Protein AF-A0A1Y1L8F9-F1 (afdb_monomer)

Mean predicted aligned error: 15.99 Å

Foldseek 3Di:
DADVPWDKDKDWDWDWDDDPVDIDTDIDIDIDTDGDDDDCLVWFQKKKKKWWAFPQRKIKMKMWTQTPDDRGTDIWMWIAHPVPGIWTFPDKDDDPVPAQPPHHDQKDWMWTDTPNDIKTKIWGWDVVPWDWDDDQFKIKIKTKTWMQINNTTIIMIMIIMHTDPPRDDPDPPDPDDQDDDPDDDAQKDKLCDSLQCDCQWQAPVSVVLSVVCPDDDPVDHRDTDMGRTVVQVVVQLVVDVQLVVLVVVLVCCVVVVDDDDNVVSVVSNVVCVVPPDRDPRSVVVVDVRVDPDPDDDPDDDDDSDPDDDDDDDD

Solvent-accessible surface area (backbone atoms only — not comparable to full-atom values): 18341 Å² total; per-residue (Å²): 126,60,48,96,86,33,48,79,44,81,52,69,47,73,50,75,49,73,58,102,87,47,76,44,80,45,74,47,84,35,78,47,79,46,81,48,76,81,58,59,71,82,45,34,46,32,41,38,38,36,41,39,40,36,76,88,56,38,31,36,37,42,36,40,35,22,32,72,66,97,49,65,77,43,73,50,35,41,36,35,33,87,92,73,46,76,41,61,37,81,46,63,70,79,47,62,90,81,56,47,74,90,53,83,59,65,58,50,75,43,43,42,27,43,90,92,42,77,43,49,35,42,34,41,44,40,68,92,66,47,47,76,50,69,58,78,18,31,41,36,42,38,27,40,25,44,30,34,51,74,85,41,54,31,40,34,41,36,39,41,36,40,52,42,87,93,27,74,70,77,75,78,76,75,91,78,68,69,71,85,72,97,61,87,71,63,40,60,36,43,41,90,38,73,60,17,59,24,46,88,37,26,13,61,65,40,19,51,52,16,56,54,56,70,55,89,53,97,88,58,82,70,78,90,58,66,38,79,20,49,53,33,55,54,50,42,37,72,72,34,65,70,53,37,50,36,54,49,49,39,53,30,33,74,73,64,76,37,92,68,58,63,68,62,35,50,52,52,38,53,51,42,70,72,69,53,79,74,47,66,72,52,51,47,52,52,49,62,74,57,54,90,61,92,62,90,79,82,83,80,88,70,87,63,52,102,55,98,74,90,77,90,82,131

Structure (mmCIF, N/CA/C/O backbone):
data_AF-A0A1Y1L8F9-F1
#
_entry.id   AF-A0A1Y1L8F9-F1
#
loop_
_atom_site.group_PDB
_atom_site.id
_atom_site.type_symbol
_atom_site.label_atom_id
_atom_site.label_alt_id
_atom_site.label_comp_id
_atom_site.label_asym_id
_atom_site.label_entity_id
_atom_site.label_seq_id
_atom_site.pdbx_PDB_ins_code
_atom_site.Cartn_x
_atom_site.Cartn_y
_atom_site.Cartn_z
_atom_site.occupancy
_atom_site.B_iso_or_equiv
_atom_site.auth_seq_id
_atom_site.auth_comp_id
_atom_site.auth_asym_id
_atom_site.auth_atom_id
_atom_site.pdbx_PDB_model_num
ATOM 1 N N . MET A 1 1 ? 0.840 -0.994 -2.629 1.00 44.41 1 MET A N 1
ATOM 2 C CA . MET A 1 1 ? 0.511 -1.340 -4.030 1.00 44.41 1 MET A CA 1
ATOM 3 C C . MET A 1 1 ? -0.300 -0.197 -4.598 1.00 44.41 1 MET A C 1
ATOM 5 O O . MET A 1 1 ? -1.004 0.430 -3.820 1.00 44.41 1 MET A O 1
ATOM 9 N N . GLY A 1 2 ? -0.097 0.136 -5.874 1.00 42.75 2 GLY A N 1
ATOM 10 C CA . GLY A 1 2 ? -0.712 1.312 -6.486 1.00 42.75 2 GLY A CA 1
ATOM 11 C C . GLY A 1 2 ? -2.225 1.297 -6.304 1.00 42.75 2 GLY A C 1
ATOM 12 O O . GLY A 1 2 ? -2.867 0.303 -6.625 1.00 42.75 2 GLY A O 1
ATOM 13 N N . ASP A 1 3 ? -2.739 2.396 -5.762 1.00 48.09 3 ASP A N 1
ATOM 14 C CA . ASP A 1 3 ? -4.113 2.873 -5.940 1.00 48.09 3 ASP A CA 1
ATOM 15 C C . ASP A 1 3 ? -4.577 2.643 -7.398 1.00 48.09 3 ASP A C 1
ATOM 17 O O . ASP A 1 3 ? -3.747 2.616 -8.312 1.00 48.09 3 ASP A O 1
ATOM 21 N N . GLU A 1 4 ? -5.885 2.531 -7.637 1.00 55.25 4 GLU A N 1
ATOM 22 C CA . GLU A 1 4 ? -6.521 2.462 -8.966 1.00 55.25 4 GLU A CA 1
ATOM 23 C C . GLU A 1 4 ? -6.048 3.576 -9.926 1.00 55.25 4 GLU A C 1
ATOM 25 O O . GLU A 1 4 ? -6.218 3.496 -11.141 1.00 55.25 4 GLU A O 1
ATOM 30 N N . ARG A 1 5 ? -5.410 4.623 -9.390 1.00 67.25 5 ARG A N 1
ATOM 31 C CA . ARG A 1 5 ? -4.807 5.745 -10.124 1.00 67.25 5 ARG A CA 1
ATOM 32 C C . ARG A 1 5 ? -3.363 5.518 -10.600 1.00 67.25 5 ARG A C 1
ATOM 34 O O . ARG A 1 5 ? -2.814 6.377 -11.301 1.00 67.25 5 ARG A O 1
ATOM 41 N N . GLY A 1 6 ? -2.715 4.423 -10.204 1.00 72.81 6 GLY A N 1
ATOM 42 C CA . GLY A 1 6 ? -1.387 4.028 -10.676 1.00 72.81 6 GLY A CA 1
ATOM 43 C C . GLY A 1 6 ? -1.447 3.339 -12.041 1.00 72.81 6 GLY A C 1
ATOM 44 O O . GLY A 1 6 ? -2.376 2.591 -12.319 1.00 72.81 6 GLY A O 1
ATOM 45 N N . TYR A 1 7 ? -0.457 3.570 -12.907 1.00 79.50 7 TYR A N 1
ATOM 46 C CA . TYR A 1 7 ? -0.407 2.912 -14.216 1.00 79.50 7 TYR A CA 1
ATOM 47 C C . TYR A 1 7 ? 1.014 2.728 -14.747 1.00 79.50 7 TYR A C 1
ATOM 49 O O . TYR A 1 7 ? 1.932 3.497 -14.453 1.00 79.50 7 TYR A O 1
ATOM 57 N N . GLU A 1 8 ? 1.157 1.719 -15.601 1.00 80.19 8 GLU A N 1
ATOM 58 C CA . GLU A 1 8 ? 2.306 1.493 -16.469 1.00 80.19 8 GLU A CA 1
ATOM 59 C C . GLU A 1 8 ? 1.833 1.609 -17.918 1.00 80.19 8 GLU A C 1
ATOM 61 O O . GLU A 1 8 ? 0.909 0.916 -18.341 1.00 80.19 8 GLU A O 1
ATOM 66 N N . GLN A 1 9 ? 2.442 2.516 -18.677 1.00 83.62 9 GLN A N 1
ATOM 67 C CA . GLN A 1 9 ? 2.072 2.795 -20.056 1.00 83.62 9 GLN A CA 1
ATOM 68 C C . GLN A 1 9 ? 3.276 2.598 -20.972 1.00 83.62 9 GLN A C 1
ATOM 70 O O . GLN A 1 9 ? 4.328 3.216 -20.793 1.00 83.62 9 GLN A O 1
ATOM 75 N N . TYR A 1 10 ? 3.084 1.765 -21.991 1.00 85.50 10 TYR A N 1
ATOM 76 C CA . TYR A 1 10 ? 4.010 1.607 -23.104 1.00 85.50 10 TYR A CA 1
ATOM 77 C C . TYR A 1 10 ? 3.622 2.562 -24.226 1.00 85.50 10 TYR A C 1
ATOM 79 O O . TYR A 1 10 ? 2.443 2.720 -24.544 1.00 85.50 10 TYR A O 1
ATOM 87 N N . GLY A 1 11 ? 4.615 3.189 -24.842 1.00 83.00 11 GLY A N 1
ATOM 88 C CA . GLY A 1 11 ? 4.385 4.115 -25.940 1.00 83.00 11 GLY A CA 1
ATOM 89 C C . GLY A 1 11 ? 5.633 4.327 -26.776 1.00 83.00 11 GLY A C 1
ATOM 90 O O . GLY A 1 11 ? 6.579 3.541 -26.730 1.00 83.00 11 GLY A O 1
ATOM 91 N N . ALA A 1 12 ? 5.636 5.411 -27.537 1.00 83.75 12 ALA A N 1
ATOM 92 C CA . ALA A 1 12 ? 6.810 5.890 -28.242 1.00 83.75 12 ALA A CA 1
ATOM 93 C C . ALA A 1 12 ? 7.035 7.356 -27.880 1.00 83.75 12 ALA A C 1
ATOM 95 O O . ALA A 1 12 ? 6.089 8.141 -27.844 1.00 83.75 12 ALA A O 1
ATOM 96 N N . PHE A 1 13 ? 8.288 7.714 -27.631 1.00 81.88 13 PHE A N 1
ATOM 97 C CA . PHE A 1 13 ? 8.716 9.101 -27.618 1.00 81.88 13 PHE A CA 1
ATOM 98 C C . PHE A 1 13 ? 9.130 9.477 -29.032 1.00 81.88 13 PHE A C 1
ATOM 100 O O . PHE A 1 13 ? 9.871 8.739 -29.685 1.00 81.88 13 PHE A O 1
ATOM 107 N N . GLN A 1 14 ? 8.633 10.615 -29.500 1.00 87.25 14 GLN A N 1
ATOM 108 C CA . GLN A 1 14 ? 9.047 11.231 -30.748 1.00 87.25 14 GLN A CA 1
ATOM 109 C C . GLN A 1 14 ? 9.334 12.705 -30.481 1.00 87.25 14 GLN A C 1
ATOM 111 O O . GLN A 1 14 ? 8.519 13.389 -29.866 1.00 87.25 14 GLN A O 1
ATOM 116 N N . GLY A 1 15 ? 10.480 13.186 -30.941 1.00 88.06 15 GLY A N 1
ATOM 117 C CA . GLY A 1 15 ? 10.868 14.585 -30.808 1.00 88.06 15 GLY A CA 1
ATOM 118 C C . GLY A 1 15 ? 12.227 14.844 -31.436 1.00 88.06 15 GLY A C 1
ATOM 119 O O . GLY A 1 15 ? 12.839 13.925 -31.968 1.00 88.06 15 GLY A O 1
ATOM 120 N N . ALA A 1 16 ? 12.706 16.078 -31.350 1.00 88.81 16 ALA A N 1
ATOM 121 C CA . ALA A 1 16 ? 14.046 16.441 -31.789 1.00 88.81 16 ALA A CA 1
ATOM 122 C C . ALA A 1 16 ? 14.982 16.555 -30.580 1.00 88.81 16 ALA A C 1
ATOM 124 O O . ALA A 1 16 ? 14.619 17.113 -29.544 1.00 88.81 16 ALA A O 1
ATOM 125 N N . PHE A 1 17 ? 16.193 16.029 -30.718 1.00 86.81 17 PHE A N 1
ATOM 126 C CA . PHE A 1 17 ? 17.298 16.249 -29.800 1.00 86.81 17 PHE A CA 1
ATOM 127 C C . PHE A 1 17 ? 18.280 17.213 -30.444 1.00 86.81 17 PHE A C 1
ATOM 129 O O . PHE A 1 17 ? 18.820 16.928 -31.513 1.00 86.81 17 PHE A O 1
ATOM 136 N N . THR A 1 18 ? 18.515 18.336 -29.772 1.00 90.88 18 THR A N 1
ATOM 137 C CA . THR A 1 18 ? 19.424 19.373 -30.250 1.00 90.88 18 THR A CA 1
ATOM 138 C C . THR A 1 18 ? 20.453 19.693 -29.174 1.00 90.88 18 THR A C 1
ATOM 140 O O . THR A 1 18 ? 20.110 20.052 -28.050 1.00 90.88 18 THR A O 1
ATOM 143 N N . THR A 1 19 ? 21.723 19.576 -29.535 1.00 89.50 19 THR A N 1
ATOM 144 C CA . THR A 1 19 ? 22.880 20.128 -28.827 1.00 89.50 19 THR A CA 1
ATOM 145 C C . THR A 1 19 ? 23.464 21.267 -29.672 1.00 89.50 19 THR A C 1
ATOM 147 O O . THR A 1 19 ? 23.050 21.448 -30.819 1.00 89.50 19 THR A O 1
ATOM 150 N N . PRO A 1 20 ? 24.461 22.023 -29.176 1.00 92.94 20 PRO A N 1
ATOM 151 C CA . PRO A 1 20 ? 25.129 23.042 -29.987 1.00 92.94 20 PRO A CA 1
ATOM 152 C C . PRO A 1 20 ? 25.750 22.516 -31.294 1.00 92.94 20 PRO A C 1
ATOM 154 O O . PRO A 1 20 ? 26.005 23.303 -32.199 1.00 92.94 20 PRO A O 1
ATOM 157 N N . THR A 1 21 ? 26.016 21.209 -31.397 1.00 90.56 21 THR A N 1
ATOM 158 C CA . THR A 1 21 ? 26.726 20.595 -32.532 1.00 90.56 21 THR A CA 1
ATOM 159 C C . THR A 1 21 ? 25.915 19.548 -33.293 1.00 90.56 21 THR A C 1
ATOM 161 O O . THR A 1 21 ? 26.321 19.150 -34.382 1.00 90.56 21 THR A O 1
ATOM 164 N N . VAL A 1 22 ? 24.790 19.079 -32.750 1.00 89.19 22 VAL A N 1
ATOM 165 C CA . VAL A 1 22 ? 23.992 17.993 -33.333 1.00 89.19 22 VAL A CA 1
ATOM 166 C C . VAL A 1 22 ? 22.516 18.329 -33.210 1.00 89.19 22 VAL A C 1
ATOM 168 O O . VAL A 1 22 ? 22.051 18.644 -32.123 1.00 89.19 22 VAL A O 1
ATOM 171 N N . SER A 1 23 ? 21.764 18.189 -34.299 1.00 90.12 23 SER A N 1
ATOM 172 C CA . SER A 1 23 ? 20.303 18.134 -34.263 1.00 90.12 23 SER A CA 1
ATOM 173 C C . SER A 1 23 ? 19.853 16.843 -34.932 1.00 90.12 23 SER A C 1
ATOM 175 O O . SER A 1 23 ? 20.342 16.502 -36.010 1.00 90.12 23 SER A O 1
ATOM 177 N N . SER A 1 24 ? 18.997 16.080 -34.260 1.00 88.56 24 SER A N 1
ATOM 178 C CA . SER A 1 24 ? 18.528 14.786 -34.745 1.00 88.56 24 SER A CA 1
ATOM 179 C C . SER A 1 24 ? 17.109 14.514 -34.274 1.00 88.56 24 SER A C 1
ATOM 181 O O . SER A 1 24 ? 16.791 14.711 -33.100 1.00 88.56 24 SER A O 1
ATOM 183 N N . ASP A 1 25 ? 16.276 13.997 -35.170 1.00 90.38 25 ASP A N 1
ATOM 184 C CA . ASP A 1 25 ? 14.968 13.474 -34.804 1.00 90.38 25 ASP A CA 1
ATOM 185 C C . ASP A 1 25 ? 15.127 12.120 -34.105 1.00 90.38 25 ASP A C 1
ATOM 187 O O . ASP A 1 25 ? 15.710 11.167 -34.627 1.00 90.38 25 ASP A O 1
ATOM 191 N N . LEU A 1 26 ? 14.575 12.024 -32.902 1.00 85.12 26 LEU A N 1
ATOM 192 C CA . LEU A 1 26 ? 14.541 10.818 -32.099 1.00 85.12 26 LEU A CA 1
ATOM 193 C C . LEU A 1 26 ? 13.149 10.200 -32.137 1.00 85.12 26 LEU A C 1
ATOM 195 O O . LEU A 1 26 ? 12.139 10.857 -31.876 1.00 85.12 26 LEU A O 1
ATOM 199 N N . ARG A 1 27 ? 13.111 8.891 -32.387 1.00 82.44 27 ARG A N 1
ATOM 200 C CA . ARG A 1 27 ? 11.933 8.057 -32.157 1.00 82.44 27 ARG A CA 1
ATOM 201 C C . ARG A 1 27 ? 12.355 6.774 -31.457 1.00 82.44 27 ARG A C 1
ATOM 203 O O . ARG A 1 27 ? 13.096 5.978 -32.027 1.00 82.44 27 ARG A O 1
ATOM 210 N N . PHE A 1 28 ? 11.877 6.557 -30.238 1.00 80.00 28 PH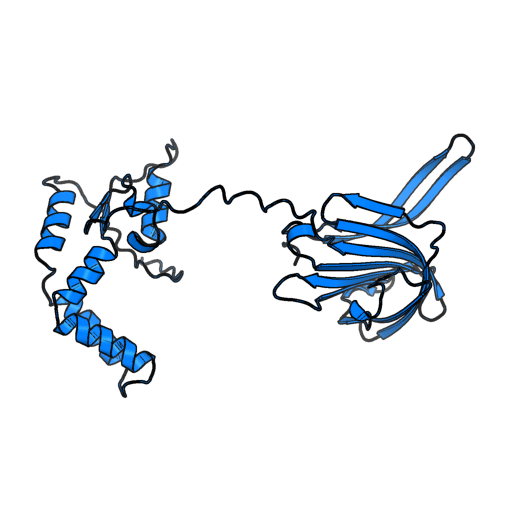E A N 1
ATOM 211 C CA . PHE A 1 28 ? 12.210 5.363 -29.460 1.00 80.00 28 PHE A CA 1
ATOM 212 C C . PHE A 1 28 ? 11.034 4.894 -28.609 1.00 80.00 28 PHE A C 1
ATOM 214 O O . PHE A 1 28 ? 10.122 5.658 -28.294 1.00 80.00 28 PHE A O 1
ATOM 221 N N . GLN A 1 29 ? 11.040 3.607 -28.262 1.00 79.62 29 GLN A N 1
ATOM 222 C CA . GLN A 1 29 ? 10.012 3.028 -27.410 1.00 79.62 29 GLN A CA 1
ATOM 223 C C . GLN A 1 29 ? 10.152 3.576 -25.990 1.00 79.62 29 GLN A C 1
ATOM 225 O O . GLN A 1 29 ? 11.237 3.591 -25.413 1.00 79.62 29 GLN A O 1
ATOM 230 N N . GLY A 1 30 ? 9.036 4.050 -25.455 1.00 79.38 30 GLY A N 1
ATOM 231 C CA . GLY A 1 30 ? 8.947 4.689 -24.160 1.00 79.38 30 GLY A CA 1
ATOM 232 C C . GLY A 1 30 ? 8.195 3.843 -23.150 1.00 79.38 30 GLY A C 1
ATOM 233 O O . GLY A 1 30 ? 7.292 3.078 -23.497 1.00 79.38 30 GLY A O 1
ATOM 234 N N . PHE A 1 31 ? 8.543 4.054 -21.888 1.00 82.88 31 PHE A N 1
ATOM 235 C CA . PHE A 1 31 ? 7.817 3.545 -20.741 1.00 82.88 31 PHE A CA 1
ATOM 236 C C . PHE A 1 31 ? 7.535 4.694 -19.788 1.00 82.88 31 PHE A C 1
ATOM 238 O O . PHE A 1 31 ? 8.428 5.474 -19.455 1.00 82.88 31 PHE A O 1
ATOM 245 N N . ARG A 1 32 ? 6.280 4.801 -19.360 1.00 83.62 32 ARG A N 1
ATOM 246 C CA . ARG A 1 32 ? 5.858 5.741 -18.331 1.00 83.62 32 ARG A CA 1
ATOM 247 C C . ARG A 1 32 ? 5.243 4.962 -17.189 1.00 83.62 32 ARG A C 1
ATOM 249 O O . ARG A 1 32 ? 4.322 4.177 -17.393 1.00 83.62 32 ARG A O 1
ATOM 256 N N . LYS A 1 33 ? 5.721 5.241 -15.983 1.00 83.00 33 LYS A N 1
ATOM 257 C CA . LYS A 1 33 ? 5.165 4.700 -14.752 1.00 83.00 33 LYS A CA 1
ATOM 258 C C . LYS A 1 33 ? 4.638 5.833 -13.893 1.00 83.00 33 LYS A C 1
ATOM 260 O O . LYS A 1 33 ? 5.325 6.834 -13.698 1.00 83.00 33 LYS A O 1
ATOM 265 N N . ARG A 1 34 ? 3.426 5.666 -13.375 1.00 81.94 34 ARG A N 1
ATOM 266 C CA . ARG A 1 34 ? 2.865 6.492 -12.311 1.00 81.94 34 ARG A CA 1
ATOM 267 C C . ARG A 1 34 ? 2.540 5.587 -11.136 1.00 81.94 34 ARG A C 1
ATOM 269 O O . ARG A 1 34 ? 1.767 4.644 -11.272 1.00 81.94 34 ARG A O 1
ATOM 276 N N . LEU A 1 35 ? 3.123 5.901 -9.989 1.00 75.31 35 LEU A N 1
ATOM 277 C CA . LEU A 1 35 ? 2.829 5.253 -8.720 1.00 75.31 35 LEU A CA 1
ATOM 278 C C . LEU A 1 35 ? 2.179 6.271 -7.789 1.00 75.31 35 LEU A C 1
ATOM 280 O O . LEU A 1 35 ? 2.501 7.457 -7.838 1.00 75.31 35 LEU A O 1
ATOM 284 N N . TRP A 1 36 ? 1.263 5.795 -6.956 1.00 69.94 36 TRP A N 1
ATOM 285 C CA . TRP A 1 36 ? 0.650 6.570 -5.886 1.00 69.94 36 TRP A CA 1
ATOM 286 C C . TRP A 1 36 ? 0.647 5.720 -4.619 1.00 69.94 36 TRP A C 1
ATOM 288 O O . TRP A 1 36 ? 0.438 4.505 -4.690 1.00 69.94 36 TRP A O 1
ATOM 298 N N . GLY A 1 37 ? 0.926 6.342 -3.478 1.00 71.31 37 GLY A N 1
ATOM 299 C CA . GLY A 1 37 ? 1.017 5.672 -2.186 1.00 71.31 37 GLY A CA 1
ATOM 300 C C . GLY A 1 37 ? 1.950 6.404 -1.229 1.00 71.31 37 GLY A C 1
ATOM 301 O O . GLY A 1 37 ? 2.428 7.498 -1.529 1.00 71.31 37 GLY A O 1
ATOM 302 N N . THR A 1 38 ? 2.208 5.780 -0.081 1.00 74.06 38 THR A N 1
ATOM 303 C CA . THR A 1 38 ? 3.187 6.254 0.900 1.00 74.06 38 THR A CA 1
ATOM 304 C C . THR A 1 38 ? 4.536 6.491 0.231 1.00 74.06 38 THR A C 1
ATOM 306 O O . THR A 1 38 ? 4.957 5.701 -0.619 1.00 74.06 38 THR A O 1
ATOM 309 N N . ALA A 1 39 ? 5.212 7.572 0.620 1.00 75.38 39 ALA A N 1
ATOM 310 C CA . ALA A 1 39 ? 6.519 7.899 0.077 1.00 75.38 39 ALA A CA 1
ATOM 311 C C . ALA A 1 39 ? 7.485 6.709 0.225 1.00 75.38 39 ALA A C 1
ATOM 313 O O . ALA A 1 39 ? 7.519 6.028 1.256 1.00 75.38 39 ALA A O 1
ATOM 314 N N . GLU A 1 40 ? 8.260 6.449 -0.827 1.00 80.12 40 GLU A N 1
ATOM 315 C CA . GLU A 1 40 ? 9.117 5.263 -0.918 1.00 80.12 40 GLU A CA 1
ATOM 316 C C . GLU A 1 40 ? 10.139 5.217 0.227 1.00 80.12 40 GLU A C 1
ATOM 318 O O . GLU A 1 40 ? 10.272 4.180 0.865 1.00 80.12 40 GLU A O 1
ATOM 323 N N . HIS A 1 41 ? 10.734 6.353 0.605 1.00 79.06 41 HIS A N 1
ATOM 324 C CA . HIS A 1 41 ? 11.676 6.438 1.731 1.00 79.06 41 HIS A CA 1
ATOM 325 C C . HIS A 1 41 ? 11.077 6.071 3.101 1.00 79.06 41 HIS A C 1
ATOM 327 O O . HIS A 1 41 ? 11.805 5.620 3.983 1.00 79.06 41 HIS A O 1
ATOM 333 N N . LEU A 1 42 ? 9.760 6.215 3.289 1.00 78.44 42 LEU A N 1
ATOM 334 C CA . LEU A 1 42 ? 9.086 5.860 4.544 1.00 78.44 42 LEU A CA 1
ATOM 335 C C . LEU A 1 42 ? 8.762 4.365 4.626 1.00 78.44 42 LEU A C 1
ATOM 337 O O . LEU A 1 42 ? 8.700 3.805 5.714 1.00 78.44 42 LEU A O 1
ATOM 341 N N . SER A 1 43 ? 8.540 3.710 3.485 1.00 84.75 43 SER A N 1
ATOM 342 C CA . SER A 1 43 ? 7.935 2.371 3.441 1.00 84.75 43 SER A CA 1
ATOM 343 C C . SER A 1 43 ? 8.842 1.291 2.860 1.00 84.75 43 SER A C 1
ATOM 345 O O . SER A 1 43 ? 8.731 0.123 3.243 1.00 84.75 43 SER A O 1
ATOM 347 N N . LEU A 1 44 ? 9.744 1.653 1.950 1.00 87.69 44 LEU A N 1
ATOM 348 C CA . LEU A 1 44 ? 10.639 0.728 1.275 1.00 87.69 44 LEU A CA 1
ATOM 349 C C . LEU A 1 44 ? 11.974 0.651 2.003 1.00 87.69 44 LEU A C 1
ATOM 351 O O . LEU A 1 44 ? 12.591 1.654 2.343 1.00 87.69 44 LEU A O 1
ATOM 355 N N . HIS A 1 45 ? 12.431 -0.578 2.198 1.00 88.75 45 HIS A N 1
ATOM 356 C CA . HIS A 1 45 ? 13.830 -0.862 2.474 1.00 88.75 45 HIS A CA 1
ATOM 357 C C . HIS A 1 45 ? 14.633 -0.789 1.168 1.00 88.75 45 HIS A C 1
ATOM 359 O O . HIS A 1 45 ? 15.745 -0.263 1.134 1.00 88.75 45 HIS A O 1
ATOM 365 N N . ARG A 1 46 ? 14.060 -1.316 0.073 1.00 91.00 46 ARG A N 1
ATOM 366 C CA . ARG A 1 46 ? 14.756 -1.461 -1.208 1.00 91.00 46 ARG A CA 1
ATOM 367 C C . ARG A 1 46 ? 13.802 -1.606 -2.394 1.00 91.00 46 ARG A C 1
ATOM 369 O O . ARG A 1 46 ? 12.778 -2.283 -2.274 1.00 91.00 46 ARG A O 1
ATOM 376 N N . ASP A 1 47 ? 14.172 -1.046 -3.546 1.00 92.62 47 ASP A N 1
ATOM 377 C CA . ASP A 1 47 ? 13.486 -1.268 -4.830 1.00 92.62 47 ASP A CA 1
ATOM 378 C C . ASP A 1 47 ? 14.501 -1.572 -5.936 1.00 92.62 47 ASP A C 1
ATOM 380 O O . ASP A 1 47 ? 15.613 -1.042 -5.977 1.00 92.62 47 ASP A O 1
ATOM 384 N N . PHE A 1 48 ? 14.099 -2.436 -6.851 1.00 94.50 48 PHE A N 1
ATOM 385 C CA . PHE A 1 48 ? 14.805 -2.742 -8.079 1.00 94.50 48 PHE A CA 1
ATOM 386 C C . PHE A 1 48 ? 13.787 -2.736 -9.201 1.00 94.50 48 PHE A C 1
ATOM 388 O O . PHE A 1 48 ? 12.771 -3.424 -9.121 1.00 94.50 48 PHE A O 1
ATOM 395 N N . THR A 1 49 ? 14.084 -2.027 -10.281 1.00 94.44 49 THR A N 1
ATOM 396 C CA . THR A 1 49 ? 13.302 -2.108 -11.513 1.00 94.44 49 THR A CA 1
ATOM 397 C C . THR A 1 49 ? 14.219 -2.170 -12.719 1.00 94.44 49 THR A C 1
ATOM 399 O O . THR A 1 49 ? 15.272 -1.539 -12.755 1.00 94.44 49 THR A O 1
ATOM 402 N N . ILE A 1 50 ? 13.821 -2.933 -13.728 1.00 94.50 50 ILE A N 1
ATOM 403 C CA . ILE A 1 50 ? 14.482 -2.937 -15.029 1.00 94.50 50 ILE A CA 1
ATOM 404 C C . ILE A 1 50 ? 13.423 -2.798 -16.111 1.00 94.50 50 ILE A C 1
ATOM 406 O O . ILE A 1 50 ? 12.486 -3.592 -16.180 1.00 94.50 50 ILE A O 1
ATOM 410 N N . PHE A 1 51 ? 13.598 -1.788 -16.958 1.00 93.56 51 PHE A N 1
ATOM 411 C CA . PHE A 1 51 ? 12.840 -1.615 -18.188 1.00 93.56 51 PHE A CA 1
ATOM 412 C C . PHE A 1 51 ? 13.699 -2.027 -19.379 1.00 93.56 51 PHE A C 1
ATOM 414 O O . PHE A 1 51 ? 14.876 -1.676 -19.454 1.00 93.56 51 PHE A O 1
ATOM 421 N N . VAL A 1 52 ? 13.102 -2.757 -20.315 1.00 92.25 52 VAL A N 1
ATOM 422 C CA . VAL A 1 52 ? 13.773 -3.307 -21.492 1.00 92.25 52 VAL A CA 1
ATOM 423 C C . VAL A 1 52 ? 12.953 -3.036 -22.743 1.00 92.25 52 VAL A C 1
ATOM 425 O O . VAL A 1 52 ? 11.734 -3.194 -22.735 1.00 92.25 52 VAL A O 1
ATOM 428 N N . SER A 1 53 ? 13.652 -2.722 -23.833 1.00 90.94 53 SER A N 1
ATOM 429 C CA . SER A 1 53 ? 13.141 -2.704 -25.202 1.00 90.94 53 SER A CA 1
ATOM 430 C C . SER A 1 53 ? 14.047 -3.547 -26.109 1.00 90.94 53 SER A C 1
ATOM 432 O O . SER A 1 53 ? 15.237 -3.268 -26.286 1.00 90.94 53 SER A O 1
ATOM 434 N N . GLY A 1 54 ? 13.481 -4.616 -26.661 1.00 89.38 54 GLY A N 1
ATOM 435 C CA . GLY A 1 54 ? 14.081 -5.483 -27.669 1.00 89.38 54 GLY A CA 1
ATOM 436 C C . GLY A 1 54 ? 13.949 -4.905 -29.078 1.00 89.38 54 GLY A C 1
ATOM 437 O O . GLY A 1 54 ? 13.009 -4.173 -29.393 1.00 89.38 54 GLY A O 1
ATOM 438 N N . ARG A 1 55 ? 14.880 -5.266 -29.971 1.00 88.19 55 ARG A N 1
ATOM 439 C CA . ARG A 1 55 ? 14.829 -4.862 -31.391 1.00 88.19 55 ARG A CA 1
ATOM 440 C C . ARG A 1 55 ? 13.612 -5.400 -32.147 1.00 88.19 55 ARG A C 1
ATOM 442 O O . ARG A 1 55 ? 13.207 -4.806 -33.140 1.00 88.19 55 ARG A O 1
ATOM 449 N N . ASP A 1 56 ? 13.037 -6.502 -31.684 1.00 85.31 56 ASP A N 1
ATOM 450 C CA . ASP A 1 56 ? 11.801 -7.096 -32.203 1.00 85.31 56 ASP A CA 1
ATOM 451 C C . ASP A 1 56 ? 10.535 -6.311 -31.791 1.00 85.31 56 ASP A C 1
ATOM 453 O O . ASP A 1 56 ? 9.426 -6.620 -32.232 1.00 85.31 56 ASP A O 1
ATOM 457 N N . GLY A 1 57 ? 10.689 -5.264 -30.972 1.00 84.75 57 GLY A N 1
ATOM 458 C CA . GLY A 1 57 ? 9.597 -4.459 -30.434 1.00 84.75 57 GLY A CA 1
ATOM 459 C C . GLY A 1 57 ? 8.958 -5.043 -29.175 1.00 84.75 57 GLY A C 1
ATOM 460 O O . GLY A 1 57 ? 7.975 -4.472 -28.692 1.00 84.75 57 GLY A O 1
ATOM 461 N N . THR A 1 58 ? 9.493 -6.147 -28.644 1.00 88.25 58 THR A N 1
ATOM 462 C CA . THR A 1 58 ? 9.126 -6.650 -27.320 1.00 88.25 58 THR A CA 1
ATOM 463 C C . THR A 1 58 ? 9.674 -5.694 -26.268 1.00 88.25 58 THR A C 1
ATOM 465 O O . THR A 1 58 ? 10.848 -5.339 -26.293 1.00 88.25 58 THR A O 1
ATOM 468 N N . ALA A 1 59 ? 8.844 -5.279 -25.321 1.00 90.25 59 ALA A N 1
ATOM 469 C CA . ALA A 1 59 ? 9.270 -4.483 -24.182 1.00 90.25 59 ALA A CA 1
ATOM 470 C C . ALA A 1 59 ? 8.756 -5.108 -22.896 1.00 90.25 59 ALA A C 1
ATOM 472 O O . ALA A 1 59 ? 7.683 -5.700 -22.880 1.00 90.25 59 ALA A O 1
ATOM 473 N N . PHE A 1 60 ? 9.489 -4.976 -21.803 1.00 90.75 60 PHE A N 1
ATOM 474 C CA . PHE A 1 60 ? 8.984 -5.409 -20.508 1.00 90.75 60 PHE A CA 1
ATOM 475 C C . PHE A 1 60 ? 9.553 -4.561 -19.385 1.00 90.75 60 PHE A C 1
ATOM 477 O O . PHE A 1 60 ? 10.594 -3.922 -19.524 1.00 90.75 60 PHE A O 1
ATOM 484 N N . THR A 1 61 ? 8.841 -4.565 -18.269 1.00 92.81 61 THR A N 1
ATOM 485 C CA . THR A 1 61 ? 9.320 -4.045 -16.996 1.00 92.81 61 THR A CA 1
ATOM 486 C C . THR A 1 61 ? 9.162 -5.138 -15.955 1.00 92.81 61 THR A C 1
ATOM 488 O O . THR A 1 61 ? 8.115 -5.781 -15.884 1.00 92.81 61 THR A O 1
ATOM 491 N N . ILE A 1 62 ? 10.203 -5.383 -15.169 1.00 94.19 62 ILE A N 1
ATOM 492 C CA . ILE A 1 62 ? 10.092 -6.190 -13.951 1.00 94.19 62 ILE A CA 1
ATOM 493 C C . ILE A 1 62 ? 10.621 -5.388 -12.783 1.00 94.19 62 ILE A C 1
ATOM 495 O O . ILE A 1 62 ? 11.511 -4.548 -12.940 1.00 94.19 62 ILE A O 1
ATOM 499 N N . GLY A 1 63 ? 10.087 -5.673 -11.606 1.00 93.81 63 GLY A N 1
ATOM 500 C CA . GLY A 1 63 ? 10.563 -5.078 -10.381 1.00 93.81 63 GLY A CA 1
ATOM 501 C C . GLY A 1 63 ? 10.468 -6.011 -9.193 1.00 93.81 63 GLY A C 1
ATOM 502 O O . GLY A 1 63 ? 9.676 -6.955 -9.159 1.00 93.81 63 GLY A O 1
ATOM 503 N N . ALA A 1 64 ? 11.314 -5.724 -8.214 1.00 94.25 64 ALA A N 1
ATOM 504 C CA . ALA A 1 64 ? 11.333 -6.397 -6.935 1.00 94.25 64 ALA A CA 1
ATOM 505 C C . ALA A 1 64 ? 11.438 -5.353 -5.821 1.00 94.25 64 ALA A C 1
ATOM 507 O O . ALA A 1 64 ? 12.291 -4.472 -5.880 1.00 94.25 64 ALA A O 1
ATOM 508 N N . ARG A 1 65 ? 10.582 -5.462 -4.803 1.00 92.19 65 ARG A N 1
ATOM 509 C CA . ARG A 1 65 ? 10.521 -4.533 -3.666 1.00 92.19 65 ARG A CA 1
ATOM 510 C C . ARG A 1 65 ? 10.621 -5.270 -2.343 1.00 92.19 65 ARG A C 1
ATOM 512 O O . ARG A 1 65 ? 10.013 -6.327 -2.171 1.00 92.19 65 ARG A O 1
ATOM 519 N N . SER A 1 66 ? 11.336 -4.653 -1.412 1.00 91.94 66 SER A N 1
ATOM 520 C CA . SER A 1 66 ? 11.357 -5.023 -0.002 1.00 91.94 66 SER A CA 1
ATOM 521 C C . SER A 1 66 ? 10.843 -3.848 0.820 1.00 91.94 66 SER A C 1
ATOM 523 O O . SER A 1 66 ? 11.386 -2.743 0.739 1.00 91.94 66 SER A O 1
ATOM 525 N N . TYR A 1 67 ? 9.774 -4.074 1.578 1.00 89.88 67 TYR A N 1
ATOM 526 C CA . TYR A 1 67 ? 9.204 -3.100 2.503 1.00 89.88 67 TYR A CA 1
ATOM 527 C C . TYR A 1 67 ? 9.834 -3.247 3.890 1.00 89.88 67 TYR A C 1
ATOM 529 O O . TYR A 1 67 ? 10.179 -4.354 4.300 1.00 89.88 67 TYR A O 1
ATOM 537 N N . LYS A 1 68 ? 9.934 -2.139 4.635 1.00 86.62 68 LYS A N 1
ATOM 538 C CA . LYS A 1 68 ? 10.434 -2.139 6.024 1.00 86.62 68 LYS A CA 1
ATOM 539 C C . LYS A 1 68 ? 9.549 -2.975 6.961 1.00 86.62 68 LYS A C 1
ATOM 541 O O . LYS A 1 68 ? 10.044 -3.544 7.925 1.00 86.62 68 LYS A O 1
ATOM 546 N N . ALA A 1 69 ? 8.254 -3.077 6.653 1.00 84.25 69 ALA A N 1
ATOM 547 C CA . ALA A 1 69 ? 7.287 -3.899 7.374 1.00 84.25 69 ALA A CA 1
ATOM 548 C C . ALA A 1 69 ? 6.352 -4.653 6.408 1.00 84.25 69 ALA A C 1
ATOM 550 O O . ALA A 1 69 ? 6.034 -4.178 5.315 1.00 84.25 69 ALA A O 1
ATOM 551 N N . GLY A 1 70 ? 5.890 -5.836 6.822 1.00 85.50 70 GLY A N 1
ATOM 552 C CA . GLY A 1 70 ? 4.889 -6.635 6.107 1.00 85.50 70 GLY A CA 1
ATOM 553 C C . GLY A 1 70 ? 5.450 -7.499 4.973 1.00 85.50 70 GLY A C 1
ATOM 554 O O . GLY A 1 70 ? 5.499 -8.719 5.100 1.00 85.50 70 GLY A O 1
ATOM 555 N N . CYS A 1 71 ? 5.858 -6.896 3.850 1.00 84.81 71 CYS A N 1
ATOM 556 C CA . CYS A 1 71 ? 6.232 -7.639 2.637 1.00 84.81 71 CYS A CA 1
ATOM 557 C C . CYS A 1 71 ? 7.705 -7.440 2.245 1.00 84.81 71 CYS A C 1
ATOM 559 O O . CYS A 1 71 ? 8.071 -6.441 1.633 1.00 84.81 71 CYS A O 1
ATOM 561 N N . ALA A 1 72 ? 8.555 -8.428 2.521 1.00 86.81 72 ALA A N 1
ATOM 562 C CA . ALA A 1 72 ? 9.984 -8.348 2.197 1.00 86.81 72 ALA A CA 1
ATOM 563 C C . ALA A 1 72 ? 10.331 -8.719 0.738 1.00 86.81 72 ALA A C 1
ATOM 565 O O . ALA A 1 72 ? 11.436 -8.446 0.273 1.00 86.81 72 ALA A O 1
ATOM 566 N N . ARG A 1 73 ? 9.428 -9.397 0.014 1.00 88.69 73 ARG A N 1
ATOM 567 C CA . ARG A 1 73 ? 9.726 -10.016 -1.294 1.00 88.69 73 ARG A CA 1
ATOM 568 C C . ARG A 1 73 ? 8.587 -9.842 -2.296 1.00 88.69 73 ARG A C 1
ATOM 570 O O . ARG A 1 73 ? 8.042 -10.819 -2.807 1.00 88.69 73 ARG A O 1
ATOM 577 N N . LEU A 1 74 ? 8.227 -8.597 -2.590 1.00 90.75 74 LEU A N 1
ATOM 578 C CA . LEU A 1 74 ? 7.263 -8.308 -3.648 1.00 90.75 74 LEU A CA 1
ATOM 579 C C . LEU A 1 74 ? 7.949 -8.404 -5.014 1.00 90.75 74 LEU A C 1
ATOM 581 O O . LEU A 1 74 ? 8.998 -7.801 -5.221 1.00 90.75 74 LEU A O 1
ATOM 585 N N . LYS A 1 75 ? 7.335 -9.125 -5.952 1.00 93.25 75 LYS A N 1
ATOM 586 C CA . LYS A 1 75 ? 7.783 -9.275 -7.342 1.00 93.25 75 LYS A CA 1
ATOM 587 C C . LYS A 1 75 ? 6.642 -8.919 -8.281 1.00 93.25 75 LYS A C 1
ATOM 589 O O . LYS A 1 75 ? 5.505 -9.311 -8.029 1.00 93.25 75 LYS A O 1
ATOM 594 N N . PHE A 1 76 ? 6.931 -8.174 -9.338 1.00 91.50 76 PHE A N 1
ATOM 595 C CA . PHE A 1 76 ? 5.918 -7.726 -10.290 1.00 91.50 76 PHE A CA 1
ATOM 596 C C . PHE A 1 76 ? 6.535 -7.450 -11.656 1.00 91.50 76 PHE A C 1
ATOM 598 O O . PHE A 1 76 ? 7.742 -7.259 -11.793 1.00 91.50 76 PHE A O 1
ATOM 605 N N . GLY A 1 77 ? 5.691 -7.388 -12.679 1.00 92.06 77 GLY A N 1
ATOM 606 C CA . GLY A 1 77 ? 6.124 -6.946 -13.990 1.00 92.06 77 GLY A CA 1
ATOM 607 C C . GLY A 1 77 ? 5.051 -7.068 -15.053 1.00 92.06 77 GLY A C 1
ATOM 608 O O . GLY A 1 77 ? 4.056 -7.781 -14.900 1.00 92.06 77 GLY A O 1
ATOM 609 N N . THR A 1 78 ? 5.296 -6.389 -16.161 1.00 92.38 78 THR A N 1
ATOM 610 C CA . THR A 1 78 ? 4.461 -6.420 -17.353 1.00 92.38 78 THR A CA 1
ATOM 611 C C . THR A 1 78 ? 5.339 -6.614 -18.586 1.00 92.38 78 THR A C 1
ATOM 613 O O . THR A 1 78 ? 6.489 -6.175 -18.642 1.00 92.38 78 THR A O 1
ATOM 616 N N . LEU A 1 79 ? 4.818 -7.350 -19.563 1.00 90.94 79 LEU A N 1
ATOM 617 C CA . LEU A 1 79 ? 5.438 -7.580 -20.859 1.00 90.94 79 LEU A CA 1
ATOM 618 C C . LEU A 1 79 ? 4.493 -7.079 -21.941 1.00 90.94 79 LEU A C 1
ATOM 620 O O . LEU A 1 79 ? 3.316 -7.417 -21.961 1.00 90.94 79 LEU A O 1
ATOM 624 N N . PHE A 1 80 ? 5.033 -6.324 -22.879 1.00 89.56 80 PHE A N 1
ATOM 625 C CA . PHE A 1 80 ? 4.370 -5.857 -24.076 1.00 89.56 80 PHE A CA 1
ATOM 626 C C . PHE A 1 80 ? 5.022 -6.497 -25.300 1.00 89.56 80 PHE A C 1
ATOM 628 O O . PHE A 1 80 ? 6.223 -6.359 -25.521 1.00 89.56 80 PHE A O 1
ATOM 635 N N . ALA A 1 81 ? 4.223 -7.159 -26.130 1.00 84.62 81 ALA A N 1
ATOM 636 C CA . ALA A 1 81 ? 4.661 -7.647 -27.433 1.00 84.62 81 ALA A CA 1
ATOM 637 C C . ALA A 1 81 ? 3.687 -7.183 -28.517 1.00 84.62 81 ALA A C 1
ATOM 639 O O . ALA A 1 81 ? 2.473 -7.213 -28.320 1.00 84.62 81 ALA A O 1
ATOM 640 N N . ARG A 1 82 ? 4.207 -6.797 -29.691 1.00 76.19 82 ARG A N 1
ATOM 641 C CA . ARG A 1 82 ? 3.388 -6.262 -30.798 1.00 76.19 82 ARG A CA 1
ATOM 642 C C . ARG A 1 82 ? 2.254 -7.195 -31.222 1.00 76.19 82 ARG A C 1
ATOM 644 O O . ARG A 1 82 ? 1.178 -6.723 -31.562 1.00 76.19 82 ARG A O 1
ATOM 651 N N . SER A 1 83 ? 2.500 -8.502 -31.207 1.00 75.94 83 SER A N 1
ATOM 652 C CA . SER A 1 83 ? 1.543 -9.515 -31.656 1.00 75.94 83 SER A CA 1
ATOM 653 C C . SER A 1 83 ? 0.445 -9.817 -30.639 1.00 75.94 83 SER A C 1
ATOM 655 O O . SER A 1 83 ? -0.619 -10.290 -31.023 1.00 75.94 83 SER A O 1
ATOM 657 N N . THR A 1 84 ? 0.693 -9.581 -29.349 1.00 77.88 84 THR A N 1
ATOM 658 C CA . THR A 1 84 ? -0.189 -10.067 -28.278 1.00 77.88 84 THR A CA 1
ATOM 659 C C . THR A 1 84 ? -0.631 -9.001 -27.286 1.00 77.88 84 THR A C 1
ATOM 661 O O . THR A 1 84 ? -1.363 -9.322 -26.353 1.00 77.88 84 THR A O 1
ATOM 664 N N . GLY A 1 85 ? -0.171 -7.760 -27.449 1.00 84.50 85 GLY A N 1
ATOM 665 C CA . GLY A 1 85 ? -0.422 -6.675 -26.509 1.00 84.50 85 GLY A CA 1
ATOM 666 C C . GLY A 1 85 ? 0.295 -6.862 -25.169 1.00 84.50 85 GLY A C 1
ATOM 667 O O . GLY A 1 85 ? 1.314 -7.556 -25.078 1.00 84.50 85 GLY A O 1
ATOM 668 N N . SER A 1 86 ? -0.240 -6.203 -24.137 1.00 87.50 86 SER A N 1
ATOM 669 C CA . SER A 1 86 ? 0.279 -6.257 -22.767 1.00 87.50 86 SER A CA 1
ATOM 670 C C . SER A 1 86 ? -0.159 -7.534 -22.048 1.00 87.50 86 SER A C 1
ATOM 672 O O . SER A 1 86 ? -1.305 -7.968 -22.167 1.00 87.50 86 SER A O 1
ATOM 674 N N . ARG A 1 87 ? 0.756 -8.135 -21.288 1.00 89.44 87 ARG A N 1
ATOM 675 C CA . ARG A 1 87 ? 0.549 -9.337 -20.481 1.00 89.44 87 ARG A CA 1
ATOM 676 C C . ARG A 1 87 ? 1.258 -9.189 -19.137 1.00 89.44 87 ARG A C 1
ATOM 678 O O . ARG A 1 87 ? 2.381 -8.683 -19.101 1.00 89.44 87 ARG A O 1
ATOM 685 N N . PRO A 1 88 ? 0.666 -9.675 -18.037 1.00 91.44 88 PRO A N 1
ATOM 686 C CA . PRO A 1 88 ? 1.366 -9.719 -16.766 1.00 91.44 88 PRO A CA 1
ATOM 687 C C . PRO A 1 88 ? 2.524 -10.717 -16.832 1.00 91.44 88 PRO A C 1
ATOM 689 O O . PRO A 1 88 ? 2.423 -11.793 -17.435 1.00 91.44 88 PRO A O 1
ATOM 692 N N . ILE A 1 89 ? 3.619 -10.366 -16.171 1.00 91.69 89 ILE A N 1
ATOM 693 C CA . ILE A 1 89 ? 4.697 -11.301 -15.879 1.00 91.69 89 ILE A CA 1
ATOM 694 C C . ILE A 1 89 ? 4.286 -12.076 -14.639 1.00 91.69 89 ILE A C 1
ATOM 696 O O . ILE A 1 89 ? 4.123 -11.515 -13.560 1.00 91.69 89 ILE A O 1
ATOM 700 N N . THR A 1 90 ? 4.101 -13.381 -14.801 1.00 93.06 90 THR A N 1
ATOM 701 C CA . THR A 1 90 ? 3.625 -14.245 -13.718 1.00 93.06 90 THR A CA 1
ATOM 702 C C . THR A 1 90 ? 4.762 -14.708 -12.817 1.00 93.06 90 THR A C 1
ATOM 704 O O . THR A 1 90 ? 4.521 -15.057 -11.667 1.00 93.06 90 THR A O 1
ATOM 707 N N . GLN A 1 91 ? 5.993 -14.774 -13.341 1.00 92.94 91 GLN A N 1
ATOM 708 C CA . GLN A 1 91 ? 7.174 -15.225 -12.599 1.00 92.94 91 GLN A CA 1
ATOM 709 C C . GLN A 1 91 ? 8.445 -14.558 -13.138 1.00 92.94 91 GLN A C 1
ATOM 711 O O . GLN A 1 91 ? 8.603 -14.415 -14.351 1.00 92.94 91 GLN A O 1
ATOM 716 N N . HIS A 1 92 ? 9.369 -14.217 -12.240 1.00 94.00 92 HIS A N 1
ATOM 717 C CA . HIS A 1 92 ? 10.767 -13.939 -12.565 1.00 94.00 92 HIS A CA 1
ATOM 718 C C . HIS A 1 92 ? 11.683 -14.331 -11.394 1.00 94.00 92 HIS A C 1
ATOM 720 O O . HIS A 1 92 ? 11.275 -14.325 -10.226 1.00 94.00 92 HIS A O 1
ATOM 726 N N . ASP A 1 93 ? 12.933 -14.664 -11.696 1.00 93.75 93 ASP A N 1
ATOM 727 C CA . ASP A 1 93 ? 13.914 -15.183 -10.729 1.00 93.75 93 ASP A CA 1
ATOM 728 C C . ASP A 1 93 ? 14.847 -14.111 -10.135 1.00 93.75 93 ASP A C 1
ATOM 730 O O . ASP A 1 93 ? 15.676 -14.433 -9.287 1.00 93.75 93 ASP A O 1
ATOM 734 N N . ILE A 1 94 ? 14.651 -12.827 -10.467 1.00 93.12 94 ILE A N 1
ATOM 735 C CA . ILE A 1 94 ? 15.316 -11.721 -9.756 1.00 93.12 94 ILE A CA 1
ATOM 736 C C . ILE A 1 94 ? 14.996 -11.790 -8.261 1.00 93.12 94 ILE A C 1
ATOM 738 O O . ILE A 1 94 ? 13.830 -11.725 -7.862 1.00 93.12 94 ILE A O 1
ATOM 742 N N . ASN A 1 95 ? 16.045 -11.871 -7.446 1.00 89.19 95 ASN A N 1
ATOM 743 C CA . ASN A 1 95 ? 15.994 -11.798 -5.993 1.00 89.19 95 ASN A CA 1
ATOM 744 C C . ASN A 1 95 ? 16.869 -10.631 -5.543 1.00 89.19 95 ASN A C 1
ATOM 746 O O . ASN A 1 95 ? 18.044 -10.574 -5.907 1.00 89.19 95 ASN A O 1
ATOM 750 N N . LEU A 1 96 ? 16.299 -9.719 -4.749 1.00 88.75 96 LEU A N 1
ATOM 751 C CA . LEU A 1 96 ? 17.003 -8.525 -4.275 1.00 88.75 96 LEU A CA 1
ATOM 752 C C . LEU A 1 96 ? 18.314 -8.896 -3.570 1.00 88.75 96 LEU A C 1
ATOM 754 O O . LEU A 1 96 ? 19.356 -8.355 -3.926 1.00 88.75 96 LEU A O 1
ATOM 758 N N . GLU A 1 97 ? 18.284 -9.902 -2.696 1.00 83.88 97 GLU A N 1
ATOM 759 C CA . GLU A 1 97 ? 19.437 -10.409 -1.930 1.00 83.88 97 GLU A CA 1
ATOM 760 C C . GLU A 1 97 ? 20.682 -10.709 -2.796 1.00 83.88 97 GLU A C 1
ATOM 762 O O . GLU A 1 97 ? 21.809 -10.595 -2.322 1.00 83.88 97 GLU A O 1
ATOM 767 N N . TYR A 1 98 ? 20.500 -11.049 -4.079 1.00 84.69 98 TYR A N 1
ATOM 768 C CA . TYR A 1 98 ? 21.590 -11.405 -4.999 1.00 84.69 98 TYR A CA 1
ATOM 769 C C . TYR A 1 98 ? 21.864 -10.361 -6.082 1.00 84.69 98 TYR A C 1
ATOM 771 O O . TYR A 1 98 ? 22.802 -10.510 -6.863 1.00 84.69 98 TYR A O 1
ATOM 779 N N . VAL A 1 99 ? 21.051 -9.311 -6.170 1.00 86.56 99 VAL A N 1
ATOM 780 C CA . VAL A 1 99 ? 21.152 -8.313 -7.233 1.00 86.56 99 VAL A CA 1
ATOM 781 C C . VAL A 1 99 ? 21.316 -6.963 -6.593 1.00 86.56 99 VAL A C 1
ATOM 783 O O . VAL A 1 99 ? 20.325 -6.328 -6.280 1.00 86.56 99 VAL A O 1
ATOM 786 N N . GLY A 1 100 ? 22.550 -6.496 -6.436 1.00 79.94 100 GLY A N 1
ATOM 787 C CA . GLY A 1 100 ? 22.815 -5.097 -6.120 1.00 79.94 100 GLY A CA 1
ATOM 788 C C . GLY A 1 100 ? 22.708 -4.695 -4.652 1.00 79.94 100 GLY A C 1
ATOM 789 O O . GLY A 1 100 ? 22.451 -3.526 -4.413 1.00 79.94 100 GLY A O 1
ATOM 790 N N . GLU A 1 101 ? 22.846 -5.608 -3.686 1.00 78.81 101 GLU A N 1
ATOM 791 C CA . GLU A 1 101 ? 22.724 -5.282 -2.250 1.00 78.81 101 GLU A CA 1
ATOM 792 C C . GLU A 1 101 ? 23.791 -4.276 -1.783 1.00 78.81 101 GLU A C 1
ATOM 794 O O . GLU A 1 101 ? 23.466 -3.274 -1.157 1.00 78.81 101 GLU A O 1
ATOM 799 N N . TYR A 1 102 ? 25.053 -4.499 -2.160 1.00 74.56 102 TYR A N 1
ATOM 800 C CA . TYR A 1 102 ? 26.190 -3.668 -1.733 1.00 74.56 102 TYR A CA 1
ATOM 801 C C . TYR A 1 102 ? 26.776 -2.820 -2.866 1.00 74.56 102 TYR A C 1
ATOM 803 O O . TYR A 1 102 ? 27.264 -1.710 -2.656 1.00 74.56 102 TYR A O 1
ATOM 811 N N . SER A 1 103 ? 26.736 -3.338 -4.092 1.00 83.06 103 SER A N 1
ATOM 812 C CA . SER A 1 103 ? 27.292 -2.691 -5.279 1.00 83.06 103 SER A CA 1
ATOM 813 C C . SER A 1 103 ? 26.477 -3.053 -6.512 1.00 83.06 103 SER A C 1
ATOM 815 O O . SER A 1 103 ? 25.905 -4.138 -6.595 1.00 83.06 103 SER A O 1
ATOM 817 N N . THR A 1 104 ? 26.404 -2.146 -7.484 1.00 86.75 104 THR A N 1
ATOM 818 C CA . THR A 1 104 ? 25.676 -2.391 -8.730 1.00 86.75 104 THR A CA 1
ATOM 819 C C . THR A 1 104 ? 26.447 -3.422 -9.576 1.00 86.75 104 THR A C 1
ATOM 821 O O . THR A 1 104 ? 27.616 -3.203 -9.899 1.00 86.75 104 THR A O 1
ATOM 824 N N . PRO A 1 105 ? 25.844 -4.570 -9.939 1.00 91.94 105 PRO A N 1
ATOM 825 C CA . PRO A 1 105 ? 26.554 -5.632 -10.651 1.00 91.94 105 PRO A CA 1
ATOM 826 C C . PRO A 1 105 ? 26.915 -5.215 -12.084 1.00 91.94 105 PRO A C 1
ATOM 828 O O . PRO A 1 105 ? 26.261 -4.370 -12.688 1.00 91.94 105 PRO A O 1
ATOM 831 N N . SER A 1 106 ? 27.946 -5.822 -12.674 1.00 92.69 106 SER A N 1
ATOM 832 C CA . SER A 1 106 ? 28.314 -5.595 -14.085 1.00 92.69 106 SER A CA 1
ATOM 833 C C . SER A 1 106 ? 27.331 -6.230 -15.072 1.00 92.69 106 SER A C 1
ATOM 835 O O . SER A 1 106 ? 27.156 -5.739 -16.187 1.00 92.69 106 SER A O 1
ATOM 837 N N . SER A 1 107 ? 26.665 -7.311 -14.666 1.00 94.38 107 SER A N 1
ATOM 838 C CA . SER A 1 107 ? 25.628 -7.970 -15.451 1.00 94.38 107 SER A CA 1
ATOM 839 C C . SER A 1 107 ? 24.586 -8.639 -14.559 1.00 94.38 107 SER A C 1
ATOM 841 O O . SER A 1 107 ? 24.862 -8.967 -13.407 1.00 94.38 107 SER A O 1
ATOM 843 N N . ILE A 1 108 ? 23.381 -8.824 -15.093 1.00 94.94 108 ILE A N 1
ATOM 844 C CA . ILE A 1 108 ? 22.258 -9.479 -14.422 1.00 94.94 108 ILE A CA 1
ATOM 845 C C . ILE A 1 108 ? 21.669 -10.491 -15.400 1.00 94.94 108 ILE A C 1
ATOM 847 O O . ILE A 1 108 ? 21.224 -10.120 -16.486 1.00 94.94 108 ILE A O 1
ATOM 851 N N . SER A 1 109 ? 21.660 -11.764 -15.012 1.00 94.69 109 SER A N 1
ATOM 852 C CA . SER A 1 109 ? 21.004 -12.834 -15.769 1.00 9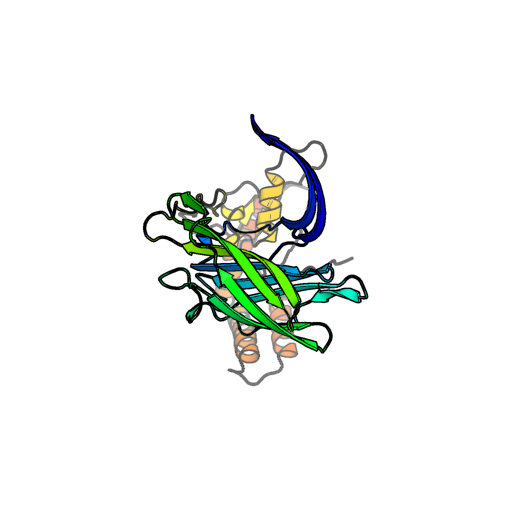4.69 109 SER A CA 1
ATOM 853 C C . SER A 1 109 ? 19.726 -13.244 -15.059 1.00 94.69 109 SER A C 1
ATOM 855 O O . SER A 1 109 ? 19.737 -13.411 -13.841 1.00 94.69 109 SER A O 1
ATOM 857 N N . PHE A 1 110 ? 18.635 -13.372 -15.805 1.00 94.75 110 PHE A N 1
ATOM 858 C CA . PHE A 1 110 ? 17.329 -13.680 -15.236 1.00 94.75 110 PHE A CA 1
ATOM 859 C C . PHE A 1 110 ? 16.387 -14.314 -16.258 1.00 94.75 110 PHE A C 1
ATOM 861 O O . PHE A 1 110 ? 16.568 -14.196 -17.472 1.00 94.75 110 PHE A O 1
ATOM 868 N N . HIS A 1 111 ? 15.353 -14.970 -15.750 1.00 95.38 111 HIS A N 1
ATOM 869 C CA . HIS A 1 111 ? 14.253 -15.527 -16.517 1.00 95.38 111 HIS A CA 1
ATOM 870 C C . HIS A 1 111 ? 12.963 -14.774 -16.219 1.00 95.38 111 HIS A C 1
ATOM 872 O O . HIS A 1 111 ? 12.681 -14.404 -15.078 1.00 95.38 111 HIS A O 1
ATOM 878 N N . VAL A 1 112 ? 12.145 -14.593 -17.251 1.00 94.12 112 VAL A N 1
ATOM 879 C CA . VAL A 1 112 ? 10.830 -13.953 -17.151 1.00 94.12 112 VAL A CA 1
ATOM 880 C C . VAL A 1 112 ? 9.786 -14.866 -17.768 1.00 94.12 112 VAL A C 1
ATOM 882 O O . VAL A 1 112 ? 9.972 -15.335 -18.885 1.00 94.12 112 VAL A O 1
ATOM 885 N N . LYS A 1 113 ? 8.667 -15.101 -17.082 1.00 94.44 113 LYS A N 1
ATOM 886 C CA . LYS A 1 113 ? 7.542 -15.880 -17.609 1.00 94.44 113 LYS A CA 1
ATOM 887 C C . LYS A 1 113 ? 6.337 -14.984 -17.868 1.00 94.44 113 LYS A C 1
ATOM 889 O O . LYS A 1 113 ? 5.832 -14.352 -16.941 1.00 94.44 113 LYS A O 1
ATOM 894 N N . ALA A 1 114 ? 5.850 -14.973 -19.107 1.00 91.88 114 ALA A N 1
ATOM 895 C CA . ALA A 1 114 ? 4.650 -14.239 -19.506 1.00 91.88 114 ALA A CA 1
ATOM 896 C C . ALA A 1 114 ? 3.890 -14.995 -20.604 1.00 91.88 114 ALA A C 1
ATOM 898 O O . ALA A 1 114 ? 4.484 -15.479 -21.568 1.00 91.88 114 ALA A O 1
ATOM 899 N N . GLY A 1 115 ? 2.563 -15.095 -20.470 1.00 86.62 115 GLY A N 1
ATOM 900 C CA . GLY A 1 115 ? 1.705 -15.750 -21.468 1.00 86.62 115 GLY A CA 1
ATOM 901 C C . GLY A 1 115 ? 2.100 -17.198 -21.787 1.00 86.62 115 GLY A C 1
ATOM 902 O O . GLY A 1 115 ? 2.073 -17.589 -22.949 1.00 86.62 115 GLY A O 1
ATOM 903 N N . GLY A 1 116 ? 2.539 -17.962 -20.781 1.00 88.25 116 GLY A N 1
ATOM 904 C CA . GLY A 1 116 ? 2.946 -19.367 -20.927 1.00 88.25 116 GLY A CA 1
ATOM 905 C C . GLY A 1 116 ? 4.365 -19.598 -21.464 1.00 88.25 116 GLY A C 1
ATOM 906 O O . GLY A 1 116 ? 4.841 -20.728 -21.408 1.00 88.25 116 GLY A O 1
ATOM 907 N N . ARG A 1 117 ? 5.071 -18.554 -21.918 1.00 89.94 117 ARG A N 1
ATOM 908 C CA . ARG A 1 117 ? 6.460 -18.634 -22.398 1.00 89.94 117 ARG A CA 1
ATOM 909 C C . ARG A 1 117 ? 7.439 -18.117 -21.346 1.00 89.94 117 ARG A C 1
ATOM 911 O O . ARG A 1 117 ? 7.133 -17.158 -20.638 1.00 89.94 117 ARG A O 1
ATOM 918 N N . THR A 1 118 ? 8.619 -18.730 -21.289 1.00 93.81 118 THR A N 1
ATOM 919 C CA . THR A 1 118 ? 9.762 -18.256 -20.500 1.00 93.81 118 THR A CA 1
ATOM 920 C C . THR A 1 118 ? 10.798 -17.630 -21.426 1.00 93.81 118 THR A C 1
ATOM 922 O O . THR A 1 118 ? 11.184 -18.252 -22.413 1.00 93.81 118 THR A O 1
ATOM 925 N N . TYR A 1 119 ? 11.244 -16.427 -21.086 1.00 91.00 119 TYR A N 1
ATOM 926 C CA . TYR A 1 119 ? 12.269 -15.660 -21.781 1.00 91.00 119 TYR A CA 1
ATOM 927 C C . TYR A 1 119 ? 13.566 -15.685 -20.976 1.00 91.00 119 TYR A C 1
ATOM 929 O O . TYR A 1 119 ? 13.537 -15.511 -19.754 1.00 91.00 119 TYR A O 1
ATOM 937 N N . LYS A 1 120 ? 14.693 -15.892 -21.657 1.00 94.50 120 LYS A N 1
ATOM 938 C CA . LYS A 1 120 ? 16.046 -15.831 -21.094 1.00 94.50 120 LYS A CA 1
ATOM 939 C C . LYS A 1 120 ? 16.639 -14.451 -21.342 1.00 94.50 120 LYS A C 1
ATOM 941 O O . LYS A 1 120 ? 16.746 -14.025 -22.493 1.00 94.50 120 LYS A O 1
ATOM 946 N N . CYS A 1 121 ? 17.048 -13.787 -20.268 1.00 94.75 121 CYS A N 1
ATOM 947 C CA . CYS A 1 121 ? 17.519 -12.412 -20.292 1.00 94.75 121 CYS A CA 1
ATOM 948 C C . CYS A 1 121 ? 18.931 -12.305 -19.714 1.00 94.75 121 CYS A C 1
ATOM 950 O O . CYS A 1 121 ? 19.203 -12.812 -18.626 1.00 94.75 121 CYS A O 1
ATOM 952 N N . ILE A 1 122 ? 19.812 -11.588 -20.412 1.00 96.00 122 ILE A N 1
ATOM 953 C CA . ILE A 1 122 ? 21.133 -11.198 -19.900 1.00 96.00 122 ILE A CA 1
ATOM 954 C C .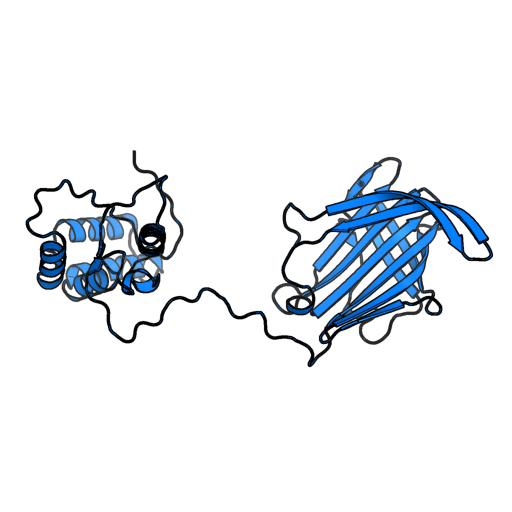 ILE A 1 122 ? 21.301 -9.702 -20.127 1.00 96.00 122 ILE A C 1
ATOM 956 O O . ILE A 1 122 ? 21.407 -9.266 -21.273 1.00 96.00 122 ILE A O 1
ATOM 960 N N . ALA A 1 123 ? 21.311 -8.923 -19.049 1.00 96.25 123 ALA A N 1
ATOM 961 C CA . ALA A 1 123 ? 21.531 -7.483 -19.073 1.00 96.25 123 ALA A CA 1
ATOM 962 C C . ALA A 1 123 ? 22.976 -7.159 -18.678 1.00 96.25 123 ALA A C 1
ATOM 964 O O . ALA A 1 123 ? 23.402 -7.485 -17.574 1.00 96.25 123 ALA A O 1
ATOM 965 N N . THR A 1 124 ? 23.716 -6.480 -19.550 1.00 97.38 124 THR A N 1
ATOM 966 C CA . THR A 1 124 ? 25.063 -5.957 -19.288 1.00 97.38 124 THR A CA 1
ATOM 967 C C . THR A 1 124 ? 24.970 -4.469 -18.976 1.00 97.38 124 THR A C 1
ATOM 969 O O . THR A 1 124 ? 24.512 -3.689 -19.816 1.00 97.38 124 THR A O 1
ATOM 972 N N . LEU A 1 125 ? 25.388 -4.076 -17.773 1.00 96.56 125 LEU A N 1
ATOM 973 C CA . LEU A 1 125 ? 25.221 -2.725 -17.242 1.00 96.56 125 LEU A CA 1
ATOM 974 C C . LEU A 1 125 ? 26.374 -1.811 -17.679 1.00 96.56 125 LEU A C 1
ATOM 976 O O . LEU A 1 125 ? 27.551 -2.150 -17.553 1.00 96.56 125 LEU A O 1
ATOM 980 N N . MET A 1 126 ? 26.028 -0.630 -18.187 1.00 96.38 126 MET A N 1
ATOM 981 C CA . MET A 1 126 ? 26.960 0.375 -18.695 1.00 96.38 126 MET A CA 1
ATOM 982 C C . MET A 1 126 ? 27.288 1.394 -17.598 1.00 96.38 126 MET A C 1
ATOM 984 O O . MET A 1 126 ? 26.842 2.535 -17.637 1.00 96.38 126 MET A O 1
ATOM 988 N N . HIS A 1 127 ? 28.083 0.980 -16.605 1.00 93.00 127 HIS A N 1
ATOM 989 C CA . HIS A 1 127 ? 28.399 1.789 -15.410 1.00 93.00 127 HIS A CA 1
ATOM 990 C C . HIS A 1 127 ? 29.011 3.163 -15.696 1.00 93.00 127 HIS A C 1
ATOM 992 O O . HIS A 1 127 ? 28.846 4.075 -14.894 1.00 93.00 127 HIS A O 1
ATOM 998 N N . ARG A 1 128 ? 29.690 3.331 -16.839 1.00 93.81 128 ARG A N 1
ATOM 999 C CA . ARG A 1 128 ? 30.229 4.632 -17.267 1.00 93.81 128 ARG A CA 1
ATOM 1000 C C . ARG A 1 128 ? 29.137 5.698 -17.414 1.00 93.81 128 ARG A C 1
ATOM 1002 O O . ARG A 1 128 ? 29.414 6.869 -17.191 1.00 93.81 128 ARG A O 1
ATOM 1009 N N . ASP A 1 129 ? 27.925 5.270 -17.754 1.00 93.00 129 ASP A N 1
ATOM 1010 C CA . ASP A 1 129 ? 26.776 6.134 -18.017 1.00 93.00 129 ASP A CA 1
ATOM 1011 C C . ASP A 1 129 ? 25.762 6.087 -16.856 1.00 93.00 129 ASP A C 1
ATOM 1013 O O . ASP A 1 129 ? 24.591 6.430 -17.026 1.00 93.00 129 ASP A O 1
ATOM 1017 N N . MET A 1 130 ? 26.188 5.615 -15.675 1.00 94.50 130 MET A N 1
ATOM 1018 C CA . MET A 1 130 ? 25.351 5.570 -14.479 1.00 94.50 130 MET A CA 1
ATOM 1019 C C . MET A 1 130 ? 25.055 6.980 -13.967 1.00 94.50 130 MET A C 1
ATOM 1021 O O . MET A 1 130 ? 25.950 7.812 -13.827 1.00 94.50 130 MET A O 1
ATOM 1025 N N . VAL A 1 131 ? 23.797 7.204 -13.603 1.00 95.19 131 VAL A N 1
ATOM 1026 C CA . VAL A 1 131 ? 23.340 8.419 -12.932 1.00 95.19 131 VAL A CA 1
ATOM 1027 C C . VAL A 1 131 ? 22.908 8.064 -11.516 1.00 95.19 131 VAL A C 1
ATOM 1029 O O . VAL A 1 131 ? 22.070 7.182 -11.325 1.00 95.19 131 VAL A O 1
ATOM 1032 N N . THR A 1 132 ? 23.453 8.773 -10.532 1.00 92.62 132 THR A N 1
ATOM 1033 C CA . THR A 1 132 ? 23.040 8.663 -9.129 1.00 92.62 132 THR A CA 1
ATOM 1034 C C . THR A 1 132 ? 22.252 9.905 -8.737 1.00 92.62 132 THR A C 1
ATOM 1036 O O . THR A 1 132 ? 22.680 11.028 -8.996 1.00 92.62 132 THR A O 1
ATOM 1039 N N . MET A 1 133 ? 21.095 9.701 -8.117 1.00 90.25 133 MET A N 1
ATOM 1040 C CA . MET A 1 133 ? 20.235 10.749 -7.572 1.00 90.25 133 MET A CA 1
ATOM 1041 C C . MET A 1 133 ? 19.848 10.371 -6.149 1.00 90.25 133 MET A C 1
ATOM 1043 O O . MET A 1 133 ? 19.633 9.199 -5.871 1.00 90.25 133 MET A O 1
ATOM 1047 N N . GLY A 1 134 ? 19.717 11.334 -5.250 1.00 84.75 134 GLY A N 1
ATOM 1048 C CA . GLY A 1 134 ? 19.327 11.044 -3.876 1.00 84.75 134 GLY A CA 1
ATOM 1049 C C . GLY A 1 134 ? 19.105 12.305 -3.064 1.00 84.75 134 GLY A C 1
ATOM 1050 O O . GLY A 1 134 ? 19.424 13.410 -3.506 1.00 84.75 134 GLY A O 1
ATOM 1051 N N . SER A 1 135 ? 18.561 12.115 -1.871 1.00 76.56 135 SER A N 1
ATOM 1052 C CA . SER A 1 135 ? 18.495 13.123 -0.815 1.00 76.56 135 SER A CA 1
ATOM 1053 C C . SER A 1 135 ? 18.756 12.447 0.531 1.00 76.56 135 SER A C 1
ATOM 1055 O O . SER A 1 135 ? 19.049 11.254 0.584 1.00 76.56 135 SER A O 1
ATOM 1057 N N . GLU A 1 136 ? 18.606 13.181 1.633 1.00 74.31 136 GLU A N 1
ATOM 1058 C CA . GLU A 1 136 ? 18.579 12.568 2.963 1.00 74.31 136 GLU A CA 1
ATOM 1059 C C . GLU A 1 136 ? 17.572 11.401 2.981 1.00 74.31 136 GLU A C 1
ATOM 1061 O O . GLU A 1 136 ? 16.418 11.556 2.571 1.00 74.31 136 GLU A O 1
ATOM 1066 N N . GLY A 1 137 ? 18.051 10.215 3.369 1.00 80.44 137 GLY A N 1
ATOM 1067 C CA . GLY A 1 137 ? 17.240 9.018 3.603 1.00 80.44 137 GLY A CA 1
ATOM 1068 C C . GLY A 1 137 ? 17.122 8.047 2.428 1.00 80.44 137 GLY A C 1
ATOM 1069 O O . GLY A 1 137 ? 16.667 6.922 2.637 1.00 80.44 137 GLY A O 1
ATOM 1070 N N . TRP A 1 138 ? 17.545 8.413 1.211 1.00 87.62 138 TRP A N 1
ATOM 1071 C CA . TRP A 1 138 ? 17.481 7.499 0.064 1.00 87.62 138 TRP A CA 1
ATOM 1072 C C . TRP A 1 138 ? 18.430 7.855 -1.084 1.00 87.62 138 TRP A C 1
ATOM 1074 O O . TRP A 1 138 ? 18.788 9.009 -1.312 1.00 87.62 138 TRP A O 1
ATOM 1084 N N . GLU A 1 139 ? 18.773 6.841 -1.875 1.00 91.06 139 GLU A N 1
ATOM 1085 C CA . GLU A 1 139 ? 19.560 6.977 -3.098 1.00 91.06 139 GLU A CA 1
ATOM 1086 C C . GLU A 1 139 ? 18.988 6.093 -4.209 1.00 91.06 139 GLU A C 1
ATOM 1088 O O . GLU A 1 139 ? 18.569 4.963 -3.978 1.00 91.06 139 GLU A O 1
ATOM 1093 N N . THR A 1 140 ? 18.995 6.598 -5.437 1.00 92.69 140 THR A N 1
ATOM 1094 C CA . THR A 1 140 ? 18.672 5.870 -6.662 1.00 92.69 140 THR A CA 1
ATOM 1095 C C . THR A 1 140 ? 19.860 5.881 -7.612 1.00 92.69 140 THR A C 1
ATOM 1097 O O . THR A 1 140 ? 20.397 6.938 -7.938 1.00 92.69 140 THR A O 1
ATOM 1100 N N . ARG A 1 141 ? 20.232 4.707 -8.117 1.00 94.62 141 ARG A N 1
ATOM 1101 C CA . ARG A 1 141 ? 21.239 4.524 -9.165 1.00 94.62 141 ARG A CA 1
ATOM 1102 C C . ARG A 1 141 ? 20.564 3.997 -10.418 1.00 94.62 141 ARG A C 1
ATOM 1104 O O . ARG A 1 141 ? 20.022 2.893 -10.415 1.00 94.62 141 ARG A O 1
ATOM 1111 N N . MET A 1 142 ? 20.619 4.773 -11.490 1.00 95.44 142 MET A N 1
ATOM 1112 C CA . MET A 1 142 ? 20.083 4.415 -12.797 1.00 95.44 142 MET A CA 1
ATOM 1113 C C . MET A 1 142 ? 21.232 4.074 -13.739 1.00 95.44 142 MET A C 1
ATOM 1115 O O . MET A 1 142 ? 22.103 4.904 -13.985 1.00 95.44 142 MET A O 1
ATOM 1119 N N . VAL A 1 143 ? 21.242 2.850 -14.263 1.00 96.69 143 VAL A N 1
ATOM 1120 C CA . VAL A 1 143 ? 22.308 2.327 -15.121 1.00 96.69 143 VAL A CA 1
ATOM 1121 C C . VAL A 1 143 ? 21.708 1.860 -16.447 1.00 96.69 143 VAL A C 1
ATOM 1123 O O . VAL A 1 143 ? 20.923 0.904 -16.456 1.00 96.69 143 VAL A O 1
ATOM 1126 N N . PRO A 1 144 ? 22.054 2.494 -17.581 1.00 96.31 144 PRO A N 1
ATOM 1127 C CA . PRO A 1 144 ? 21.702 1.973 -18.895 1.00 96.31 144 PRO A CA 1
ATOM 1128 C C . PRO A 1 144 ? 22.285 0.572 -19.089 1.00 96.31 144 PRO A C 1
ATOM 1130 O O . PRO A 1 144 ? 23.379 0.266 -18.610 1.00 96.31 144 PRO A O 1
ATOM 1133 N N . CYS A 1 145 ? 21.579 -0.298 -19.800 1.00 96.12 145 CYS A N 1
ATOM 1134 C CA . CYS A 1 145 ? 22.060 -1.644 -20.075 1.00 96.12 145 CYS A CA 1
ATOM 1135 C C . CYS A 1 145 ? 21.820 -2.061 -21.526 1.00 96.12 145 CYS A C 1
ATOM 1137 O O . CYS A 1 145 ? 20.883 -1.620 -22.194 1.00 96.12 145 CYS A O 1
ATOM 1139 N N . ARG A 1 146 ? 22.684 -2.950 -22.015 1.00 96.62 146 ARG A N 1
ATOM 1140 C CA . ARG A 1 146 ? 22.420 -3.749 -23.216 1.00 96.62 146 ARG A CA 1
ATOM 1141 C C . ARG A 1 146 ? 21.828 -5.066 -22.769 1.00 96.62 146 ARG A C 1
ATOM 1143 O O . ARG A 1 146 ? 22.331 -5.647 -21.813 1.00 96.62 146 ARG A O 1
ATOM 1150 N N . ILE A 1 147 ? 20.806 -5.550 -23.459 1.00 95.25 147 ILE A N 1
ATOM 1151 C CA . ILE A 1 147 ? 20.170 -6.814 -23.101 1.00 95.25 147 ILE A CA 1
ATOM 1152 C C . ILE A 1 147 ? 20.150 -7.790 -24.270 1.00 95.25 147 ILE A C 1
ATOM 1154 O O . ILE A 1 147 ? 20.018 -7.396 -25.429 1.00 95.25 147 ILE A O 1
ATOM 1158 N N . ILE A 1 148 ? 20.285 -9.071 -23.952 1.00 95.19 148 ILE A N 1
ATOM 1159 C CA . ILE A 1 148 ? 19.985 -10.182 -24.849 1.00 95.19 148 ILE A CA 1
ATOM 1160 C C . ILE A 1 148 ? 18.720 -10.856 -24.315 1.00 95.19 148 ILE A C 1
ATOM 1162 O O . ILE A 1 148 ? 18.727 -11.350 -23.190 1.00 95.19 148 ILE A O 1
ATOM 1166 N N . LEU A 1 149 ? 17.655 -10.851 -25.115 1.00 90.06 149 LEU A N 1
ATOM 1167 C CA . LEU A 1 149 ? 16.345 -11.442 -24.845 1.00 90.06 149 LEU A CA 1
ATOM 1168 C C . LEU A 1 149 ? 16.111 -12.594 -25.828 1.00 90.06 149 LEU A C 1
ATOM 1170 O O . LEU A 1 149 ? 15.901 -12.346 -27.013 1.00 90.06 149 LEU A O 1
ATOM 1174 N N . ASP A 1 150 ? 16.181 -13.845 -25.365 1.00 87.56 150 ASP A N 1
ATOM 1175 C CA . ASP A 1 150 ? 16.063 -15.042 -26.222 1.00 87.56 150 ASP A CA 1
ATOM 1176 C C . ASP A 1 150 ? 16.962 -14.974 -27.481 1.00 87.56 150 ASP A C 1
ATOM 1178 O O . ASP A 1 150 ? 16.567 -15.334 -28.587 1.00 87.56 150 ASP A O 1
ATOM 1182 N N . GLY A 1 151 ? 18.184 -14.454 -27.324 1.00 86.00 151 GLY A N 1
ATOM 1183 C CA . GLY A 1 151 ? 19.146 -14.271 -28.420 1.00 86.00 151 GLY A CA 1
ATOM 1184 C C . GLY A 1 151 ? 18.963 -12.989 -29.243 1.00 86.00 151 GLY A C 1
ATOM 1185 O O . GLY A 1 151 ? 19.843 -12.642 -30.029 1.00 86.00 151 GLY A O 1
ATOM 1186 N N . THR A 1 152 ? 17.882 -12.235 -29.033 1.00 89.62 152 THR A N 1
ATOM 1187 C CA . THR A 1 152 ? 17.651 -10.940 -29.687 1.00 89.62 152 THR A CA 1
ATOM 1188 C C . THR A 1 152 ? 18.246 -9.808 -28.859 1.00 89.62 152 THR A C 1
ATOM 1190 O O . THR A 1 152 ? 18.052 -9.740 -27.649 1.00 89.62 152 THR A O 1
ATOM 1193 N N . SER A 1 153 ? 18.971 -8.892 -29.501 1.00 94.25 153 SER A N 1
ATOM 1194 C CA . SER A 1 153 ? 19.536 -7.733 -28.804 1.00 94.25 153 SER A CA 1
ATOM 1195 C C . SER A 1 153 ? 18.485 -6.664 -28.500 1.00 94.25 153 SER A C 1
ATOM 1197 O O . SER A 1 153 ? 17.516 -6.472 -29.238 1.00 94.25 153 SER A O 1
ATOM 1199 N N . GLY A 1 154 ? 18.719 -5.926 -27.425 1.00 93.12 154 GLY A N 1
ATOM 1200 C CA . GLY A 1 154 ? 17.916 -4.795 -26.994 1.00 93.12 154 GLY A CA 1
ATOM 1201 C C . GLY A 1 154 ? 18.706 -3.863 -26.083 1.00 93.12 154 GLY A C 1
ATOM 1202 O O . GLY A 1 154 ? 19.902 -4.050 -25.834 1.00 93.12 154 GLY A O 1
ATOM 1203 N N . VAL A 1 155 ? 18.010 -2.859 -25.576 1.00 93.94 155 VAL A N 1
ATOM 1204 C CA . VAL A 1 155 ? 18.526 -1.881 -24.620 1.00 93.94 155 VAL A CA 1
ATOM 1205 C C . VAL A 1 155 ? 17.564 -1.755 -23.451 1.00 93.94 155 VAL A C 1
ATOM 1207 O O . VAL A 1 155 ? 16.391 -2.114 -23.555 1.00 93.94 155 VAL A O 1
ATOM 1210 N N . GLY A 1 156 ? 18.050 -1.249 -22.330 1.00 93.62 156 GLY A N 1
ATOM 1211 C CA . GLY A 1 156 ? 17.229 -1.060 -21.152 1.00 93.62 156 GLY A CA 1
ATOM 1212 C C . GLY A 1 156 ? 17.822 -0.065 -20.174 1.00 93.62 156 GLY A C 1
ATOM 1213 O O . GLY A 1 156 ? 18.900 0.492 -20.386 1.00 93.62 156 GLY A O 1
ATOM 1214 N N . LEU A 1 157 ? 17.087 0.138 -19.093 1.00 94.38 157 LEU A N 1
ATOM 1215 C CA . LEU A 1 157 ? 17.491 0.945 -17.958 1.00 94.38 157 LEU A CA 1
ATOM 1216 C C . LEU A 1 157 ? 17.215 0.145 -16.692 1.00 94.38 157 LEU A C 1
ATOM 1218 O O . LEU A 1 157 ? 16.094 -0.320 -16.481 1.00 94.38 157 LEU A O 1
ATOM 1222 N N . VAL A 1 158 ? 18.241 -0.010 -15.865 1.00 95.69 158 VAL A N 1
ATOM 1223 C CA . VAL A 1 158 ? 18.137 -0.623 -14.543 1.00 95.69 158 VAL A CA 1
ATOM 1224 C C . VAL A 1 158 ? 18.135 0.490 -13.509 1.00 95.69 158 VAL A C 1
ATOM 1226 O O . VAL A 1 158 ? 19.013 1.345 -13.538 1.00 95.69 158 VAL A O 1
ATOM 1229 N N . SER A 1 159 ? 17.174 0.478 -12.596 1.00 94.62 159 SER A N 1
ATOM 1230 C CA . SER A 1 159 ? 17.099 1.399 -11.469 1.00 94.62 159 SER A CA 1
ATOM 1231 C C . SER A 1 159 ? 17.201 0.620 -10.166 1.00 94.62 159 SER A C 1
ATOM 1233 O O . SER A 1 159 ? 16.391 -0.270 -9.896 1.00 94.62 159 SER A O 1
ATOM 1235 N N . PHE A 1 160 ? 18.198 0.968 -9.362 1.00 94.62 160 PHE A N 1
ATOM 1236 C CA . PHE A 1 160 ? 18.374 0.482 -8.001 1.00 94.62 160 PHE A CA 1
ATOM 1237 C C . PHE A 1 160 ? 18.021 1.606 -7.041 1.00 94.62 160 PHE A C 1
ATOM 1239 O O . PHE A 1 160 ? 18.600 2.681 -7.141 1.00 94.62 160 PHE A O 1
ATOM 1246 N N . TRP A 1 161 ? 17.114 1.357 -6.110 1.00 93.00 161 TRP A N 1
ATOM 1247 C CA . TRP A 1 161 ? 16.751 2.300 -5.062 1.00 93.00 161 TRP A CA 1
ATOM 1248 C C . TRP A 1 161 ? 17.123 1.714 -3.701 1.00 93.00 161 TRP A C 1
ATOM 1250 O O . TRP A 1 161 ? 16.831 0.547 -3.415 1.00 93.00 161 TRP A O 1
ATOM 1260 N N . TYR A 1 162 ? 17.740 2.535 -2.861 1.00 90.44 162 TYR A N 1
ATOM 1261 C CA . TYR A 1 162 ? 18.254 2.172 -1.549 1.00 90.44 162 TYR A CA 1
ATOM 1262 C C . TYR A 1 162 ? 17.748 3.148 -0.494 1.00 90.44 162 TYR A C 1
ATOM 1264 O O . TYR A 1 162 ? 17.843 4.362 -0.677 1.00 90.44 162 TYR A O 1
ATOM 1272 N N . SER A 1 163 ? 17.290 2.617 0.639 1.00 87.50 163 SER A N 1
ATOM 1273 C CA . SER A 1 163 ? 17.114 3.411 1.854 1.00 87.50 163 SER A CA 1
ATOM 1274 C C . SER A 1 163 ? 18.488 3.701 2.464 1.00 87.50 163 SER A C 1
ATOM 1276 O O . SER A 1 163 ? 19.322 2.802 2.560 1.00 87.50 163 SER A O 1
ATOM 1278 N N . GLN A 1 164 ? 18.726 4.934 2.907 1.00 79.94 164 GLN A N 1
ATOM 1279 C CA . GLN A 1 164 ? 19.922 5.298 3.672 1.00 79.94 164 GLN A CA 1
ATOM 1280 C C . GLN A 1 164 ? 19.561 5.521 5.143 1.00 79.94 164 GLN A C 1
ATOM 1282 O O . GLN A 1 164 ? 18.544 6.142 5.452 1.00 79.94 164 GLN A O 1
ATOM 1287 N N . GLN A 1 165 ? 20.389 5.007 6.054 1.00 68.50 165 GLN A N 1
ATOM 1288 C CA . GLN A 1 165 ? 20.218 5.241 7.488 1.00 68.50 165 GLN A CA 1
ATOM 1289 C C . GLN A 1 165 ? 20.545 6.699 7.840 1.00 68.50 165 GLN A C 1
ATOM 1291 O O . GLN A 1 165 ? 21.493 7.269 7.304 1.00 68.50 165 GLN A O 1
ATOM 1296 N N . GLY A 1 166 ? 19.775 7.285 8.760 1.00 62.38 166 GLY A N 1
ATOM 1297 C CA . GLY A 1 166 ? 20.054 8.613 9.323 1.00 62.38 166 GLY A CA 1
ATOM 1298 C C . GLY A 1 166 ? 19.496 9.810 8.547 1.00 62.38 166 GLY A C 1
ATOM 1299 O O . GLY A 1 166 ? 19.777 10.939 8.928 1.00 62.38 166 GLY A O 1
ATOM 1300 N N . GLY A 1 167 ? 18.706 9.591 7.490 1.00 56.25 167 GLY A N 1
ATOM 1301 C CA . GLY A 1 167 ? 18.005 10.661 6.764 1.00 56.25 167 GLY A CA 1
ATOM 1302 C C . GLY A 1 167 ? 16.486 10.487 6.708 1.00 56.25 167 GLY A C 1
ATOM 1303 O O . GLY A 1 167 ? 15.827 11.076 5.854 1.00 56.25 167 GLY A O 1
ATOM 1304 N N . GLU A 1 168 ? 15.926 9.651 7.583 1.00 58.16 168 GLU A N 1
ATOM 1305 C CA . GLU A 1 168 ? 14.481 9.598 7.789 1.00 58.16 168 GLU A CA 1
ATOM 1306 C C . GLU A 1 168 ? 14.051 10.939 8.387 1.00 58.16 168 GLU A C 1
ATOM 1308 O O . GLU A 1 168 ? 14.369 11.247 9.531 1.00 58.16 168 GLU A O 1
ATOM 1313 N N . ARG A 1 169 ? 13.361 11.767 7.598 1.00 56.53 169 ARG A N 1
ATOM 1314 C CA . ARG A 1 169 ? 12.526 12.804 8.200 1.00 56.53 169 ARG A CA 1
ATOM 1315 C C . ARG A 1 169 ? 11.382 12.094 8.895 1.00 56.53 169 ARG A C 1
ATOM 1317 O O . ARG A 1 169 ? 10.785 11.195 8.294 1.00 56.53 169 ARG A O 1
ATOM 1324 N N . ASP A 1 170 ? 11.095 12.512 10.122 1.00 58.03 170 ASP A N 1
ATOM 1325 C CA . ASP A 1 170 ? 9.913 12.063 10.839 1.00 58.03 170 ASP A CA 1
ATOM 1326 C C . ASP A 1 170 ? 8.708 12.173 9.902 1.00 58.03 170 ASP A C 1
ATOM 1328 O O . ASP A 1 170 ? 8.543 13.165 9.176 1.00 58.03 170 ASP A O 1
ATOM 1332 N N . ALA A 1 171 ? 7.907 11.106 9.853 1.00 57.91 171 ALA A N 1
ATOM 1333 C CA . ALA A 1 171 ? 6.623 11.177 9.180 1.00 57.91 171 ALA A CA 1
ATOM 1334 C C . ALA A 1 171 ? 5.899 12.419 9.724 1.00 57.91 171 ALA A C 1
ATOM 1336 O O . ALA A 1 171 ? 5.954 12.644 10.934 1.00 57.91 171 ALA A O 1
ATOM 1337 N N . PRO A 1 172 ? 5.282 13.250 8.864 1.00 58.56 172 PRO A N 1
ATOM 1338 C CA . PRO A 1 172 ? 4.597 14.439 9.343 1.00 58.56 172 PRO A CA 1
ATOM 1339 C C . PRO A 1 172 ? 3.624 14.036 10.449 1.00 58.56 172 PRO A C 1
ATOM 1341 O O . PRO A 1 172 ? 2.904 13.045 10.290 1.00 58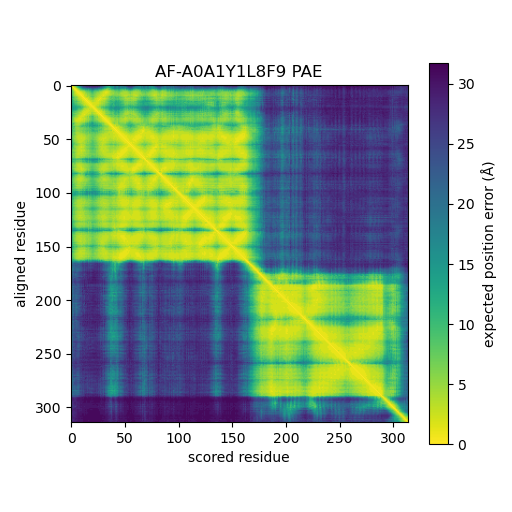.56 172 PRO A O 1
ATOM 1344 N N . ASP A 1 173 ? 3.641 14.784 11.554 1.00 59.97 173 ASP A N 1
ATOM 1345 C CA . ASP A 1 173 ? 2.769 14.524 12.692 1.00 59.97 173 ASP A CA 1
ATOM 1346 C C . ASP A 1 173 ? 1.330 14.340 12.208 1.00 59.97 173 ASP A C 1
ATOM 1348 O O . ASP A 1 173 ? 0.837 15.088 11.352 1.00 59.97 173 ASP A O 1
ATOM 1352 N N . PHE A 1 174 ? 0.650 13.323 12.739 1.00 56.59 174 PHE A N 1
ATOM 1353 C CA . PHE A 1 174 ? -0.763 13.125 12.457 1.00 56.59 174 PHE A CA 1
ATOM 1354 C C . PHE A 1 174 ? -1.516 14.383 12.899 1.00 56.59 174 PHE A C 1
ATOM 1356 O O . PHE A 1 174 ? -1.658 14.649 14.088 1.00 56.59 174 PHE A O 1
ATOM 1363 N N . LEU A 1 175 ? -2.004 15.158 11.928 1.00 59.47 175 LEU A N 1
ATOM 1364 C CA . LEU A 1 175 ? -2.712 16.419 12.177 1.00 59.47 175 LEU A CA 1
ATOM 1365 C C . LEU A 1 175 ? -4.041 16.222 12.928 1.00 59.47 175 LEU A C 1
ATOM 1367 O O . LEU A 1 175 ? -4.614 17.193 13.411 1.00 59.47 175 LEU A O 1
ATOM 1371 N N . LEU A 1 176 ? -4.534 14.983 13.011 1.00 62.09 176 LEU A N 1
ATOM 1372 C CA . LEU A 1 176 ? -5.772 14.614 13.686 1.00 62.09 176 LEU A CA 1
ATOM 1373 C C . LEU A 1 176 ? -5.489 13.453 14.638 1.00 62.09 176 LEU A C 1
ATOM 1375 O O . LEU A 1 176 ? -5.373 12.303 14.215 1.00 62.09 176 LEU A O 1
ATOM 1379 N N . THR A 1 177 ? -5.369 13.764 15.922 1.00 69.00 177 THR A N 1
ATOM 1380 C CA . THR A 1 177 ? -5.341 12.779 17.005 1.00 69.00 177 THR A CA 1
ATOM 1381 C C . THR A 1 177 ? -6.585 12.956 17.859 1.00 69.00 177 THR A C 1
ATOM 1383 O O . THR A 1 177 ? -7.101 14.066 17.994 1.00 69.00 177 THR A O 1
ATOM 1386 N N . GLU A 1 178 ? -7.105 11.857 18.403 1.00 75.25 178 GLU A N 1
ATOM 1387 C CA . GLU A 1 178 ? -8.187 11.960 19.379 1.00 75.25 178 GLU A CA 1
ATOM 1388 C C . GLU A 1 178 ? -7.698 12.721 20.617 1.00 75.25 178 GLU A C 1
ATOM 1390 O O . GLU A 1 178 ? -6.559 12.509 21.061 1.00 75.25 178 GLU A O 1
ATOM 1395 N N . PRO A 1 179 ? -8.532 13.598 21.194 1.00 78.44 179 PRO A N 1
ATOM 1396 C CA . PRO A 1 179 ? -8.169 14.282 22.419 1.00 78.44 179 PRO A CA 1
ATOM 1397 C C . PRO A 1 179 ? -8.027 13.271 23.558 1.00 78.44 179 PRO A C 1
ATOM 1399 O O . PRO A 1 179 ? -8.818 12.342 23.710 1.00 78.44 179 PRO A O 1
ATOM 1402 N N . LYS A 1 180 ? -7.019 13.476 24.406 1.00 81.25 180 LYS A N 1
ATOM 1403 C CA . LYS A 1 180 ? -6.933 12.769 25.685 1.00 81.25 180 LYS A CA 1
ATOM 1404 C C . LYS A 1 180 ? -7.844 13.472 26.682 1.00 81.25 180 LYS A C 1
ATOM 1406 O O . LYS A 1 180 ? -7.748 14.687 26.846 1.00 81.25 180 LYS A O 1
ATOM 1411 N N . LEU A 1 181 ? -8.723 12.714 27.328 1.00 81.12 181 LEU A N 1
ATOM 1412 C CA . LEU A 1 181 ? -9.543 13.222 28.422 1.00 81.12 181 LEU A CA 1
ATOM 1413 C C . LEU A 1 181 ? -8.838 12.947 29.749 1.00 81.12 181 LEU A C 1
ATOM 1415 O O . LEU A 1 181 ? -8.448 11.816 30.026 1.00 81.12 181 LEU A O 1
ATOM 1419 N N . ASP A 1 182 ? -8.714 13.983 30.576 1.00 81.25 182 ASP A N 1
ATOM 1420 C CA . ASP A 1 182 ? -8.087 13.903 31.904 1.00 81.25 182 ASP A CA 1
ATOM 1421 C C . ASP A 1 182 ? -9.069 13.451 33.004 1.00 81.25 182 ASP A C 1
ATOM 1423 O O . ASP A 1 182 ? -8.702 13.353 34.175 1.00 81.25 182 ASP A O 1
ATOM 1427 N N . ARG A 1 183 ? -10.335 13.194 32.647 1.00 81.69 183 ARG A N 1
ATOM 1428 C CA . ARG A 1 183 ? -11.412 12.813 33.569 1.00 81.69 183 ARG A CA 1
ATOM 1429 C C . ARG A 1 183 ? -12.177 11.598 33.063 1.00 81.69 183 ARG A C 1
ATOM 1431 O O . ARG A 1 183 ? -12.285 11.392 31.856 1.00 81.69 183 ARG A O 1
ATOM 1438 N N . VAL A 1 184 ? -12.749 10.839 33.998 1.00 76.00 184 VAL A N 1
ATOM 1439 C CA . VAL A 1 184 ? -13.762 9.833 33.667 1.00 76.00 184 VAL A CA 1
ATOM 1440 C C . VAL A 1 184 ? -14.993 10.581 33.143 1.00 76.00 184 VAL A C 1
ATOM 1442 O O . VAL A 1 184 ? -15.462 11.493 33.830 1.00 76.00 184 VAL A O 1
ATOM 1445 N N . PRO A 1 185 ? -15.473 10.269 31.930 1.00 79.00 185 PRO A N 1
ATOM 1446 C CA . PRO A 1 185 ? -16.630 10.948 31.372 1.00 79.00 185 PRO A CA 1
ATOM 1447 C C . PRO A 1 185 ? -17.913 10.590 32.134 1.00 79.00 185 PRO A C 1
ATOM 1449 O O . PRO A 1 185 ? -18.009 9.513 32.726 1.00 79.00 185 PRO A O 1
ATOM 1452 N N . SER A 1 186 ? -18.890 11.499 32.102 1.00 87.44 186 SER A N 1
ATOM 1453 C CA . SER A 1 186 ? -20.267 11.291 32.578 1.00 87.44 186 SER A CA 1
ATOM 1454 C C . SER A 1 186 ? -20.968 10.157 31.811 1.00 87.44 186 SER A C 1
ATOM 1456 O O . SER A 1 186 ? -20.366 9.512 30.948 1.00 87.44 186 SER A O 1
ATOM 1458 N N . PHE A 1 187 ? -22.232 9.859 32.111 1.00 90.69 187 PHE A N 1
ATOM 1459 C CA . PHE A 1 187 ? -22.982 8.834 31.374 1.00 90.69 187 PHE A CA 1
ATOM 1460 C C . PHE A 1 187 ? -23.505 9.351 30.035 1.00 90.69 187 PHE A C 1
ATOM 1462 O O . PHE A 1 187 ? -23.684 8.581 29.089 1.00 90.69 187 PHE A O 1
ATOM 1469 N N . VAL A 1 188 ? -23.706 10.662 29.933 1.00 91.25 188 VAL A N 1
ATOM 1470 C CA . VAL A 1 188 ? -24.202 11.325 28.730 1.00 91.25 188 VAL A CA 1
ATOM 1471 C C . VAL A 1 188 ? -23.299 12.496 28.356 1.00 91.25 188 VAL A C 1
ATOM 1473 O O . VAL A 1 188 ? -22.810 13.210 29.236 1.00 91.25 188 VAL A O 1
ATOM 1476 N N . ALA A 1 189 ? -23.113 12.720 27.052 1.00 89.12 189 ALA A N 1
ATOM 1477 C CA . ALA A 1 189 ? -22.448 13.913 26.538 1.00 89.12 189 ALA A CA 1
ATOM 1478 C C . ALA A 1 189 ? -23.165 14.532 25.335 1.00 89.12 189 ALA A C 1
ATOM 1480 O O . ALA A 1 189 ? -23.605 13.831 24.427 1.00 89.12 189 ALA A O 1
ATOM 1481 N N . ALA A 1 190 ? -23.286 15.858 25.315 1.00 89.75 190 ALA A N 1
ATOM 1482 C CA . ALA A 1 190 ? -23.822 16.585 24.164 1.00 89.75 190 ALA A CA 1
ATOM 1483 C C . ALA A 1 190 ? -22.814 16.590 23.004 1.00 89.75 190 ALA A C 1
ATOM 1485 O O . ALA A 1 190 ? -21.612 16.591 23.233 1.00 89.75 190 ALA A O 1
ATOM 1486 N N . PHE A 1 191 ? -23.276 16.689 21.753 1.00 88.00 191 PHE A N 1
ATOM 1487 C CA . PHE A 1 191 ? -22.388 16.631 20.577 1.00 88.00 191 PHE A CA 1
ATOM 1488 C C . PHE A 1 191 ? -21.230 17.649 20.557 1.00 88.00 191 PHE A C 1
ATOM 1490 O O . PHE A 1 191 ? -20.236 17.415 19.879 1.00 88.00 191 PHE A O 1
ATOM 1497 N N . GLY A 1 192 ? -21.345 18.771 21.274 1.00 85.88 192 GLY A N 1
ATOM 1498 C CA . GLY A 1 192 ? -20.276 19.770 21.391 1.00 85.88 192 GLY A CA 1
ATOM 1499 C C . GLY A 1 192 ? -19.292 19.534 22.544 1.00 85.88 192 GLY A C 1
ATOM 1500 O O . GLY A 1 192 ? -18.403 20.356 22.752 1.00 85.88 192 GLY A O 1
ATOM 1501 N N . GLU A 1 193 ? -19.477 18.478 23.334 1.00 88.75 193 GLU A N 1
ATOM 1502 C CA . GLU A 1 193 ? -18.619 18.136 24.469 1.00 88.75 193 GLU A CA 1
ATOM 1503 C C . GLU A 1 193 ? -17.471 17.214 24.017 1.00 88.75 193 GLU A C 1
ATOM 1505 O O . GLU A 1 193 ? -17.613 16.411 23.093 1.00 88.75 193 GLU A O 1
ATOM 1510 N N . ARG A 1 194 ? -16.307 17.330 24.672 1.00 88.62 194 ARG A N 1
ATOM 1511 C CA . ARG A 1 194 ? -15.067 16.644 24.253 1.00 88.62 194 ARG A CA 1
ATOM 1512 C C . ARG A 1 194 ? -15.159 15.126 24.342 1.00 88.62 194 ARG A C 1
ATOM 1514 O O . ARG A 1 194 ? -14.458 14.415 23.632 1.00 88.62 194 ARG A O 1
ATOM 1521 N N . GLU A 1 195 ? -16.020 14.635 25.215 1.00 88.69 195 GLU A N 1
ATOM 1522 C CA . GLU A 1 195 ? -16.355 13.230 25.378 1.00 88.69 195 GLU A CA 1
ATOM 1523 C C . GLU A 1 195 ? -16.854 12.605 24.068 1.00 88.69 195 GLU A C 1
ATOM 1525 O O . GLU A 1 195 ? -16.562 11.442 23.791 1.00 88.69 195 GLU A O 1
ATOM 1530 N N . CYS A 1 196 ? -17.528 13.391 23.221 1.00 86.94 196 CYS A N 1
ATOM 1531 C CA . CYS A 1 196 ? -17.982 12.946 21.912 1.00 86.94 196 CYS A CA 1
ATOM 1532 C C . CYS A 1 196 ? -16.880 12.905 20.845 1.00 86.94 196 CYS A C 1
ATOM 1534 O O . CYS A 1 196 ? -17.092 12.325 19.789 1.00 86.94 196 CYS A O 1
ATOM 1536 N N . GLU A 1 197 ? -15.698 13.469 21.089 1.00 85.00 197 GLU A N 1
ATOM 1537 C CA . GLU A 1 197 ? -14.583 13.448 20.129 1.00 85.00 197 GLU A CA 1
ATOM 1538 C C . GLU A 1 197 ? -13.736 12.163 20.220 1.00 85.00 197 GLU A C 1
ATOM 1540 O O . GLU A 1 197 ? -12.881 11.920 19.364 1.00 85.00 197 GLU A O 1
ATOM 1545 N N . VAL A 1 198 ? -13.974 11.330 21.239 1.00 86.12 198 VAL A N 1
ATOM 1546 C CA . VAL A 1 198 ? -13.201 10.117 21.536 1.00 86.12 198 VAL A CA 1
ATOM 1547 C C . VAL A 1 198 ? -14.022 8.873 21.202 1.00 86.12 198 VAL A C 1
ATOM 1549 O O . VAL A 1 198 ? -15.054 8.614 21.829 1.00 86.12 198 VAL A O 1
ATOM 1552 N N . GLY A 1 199 ? -13.547 8.068 20.245 1.00 82.50 199 GLY A N 1
ATOM 1553 C CA . GLY A 1 199 ? -14.266 6.883 19.763 1.00 82.50 199 GLY A CA 1
ATOM 1554 C C . GLY A 1 199 ? -14.547 5.865 20.870 1.00 82.50 199 GLY A C 1
ATOM 1555 O O . GLY A 1 199 ? -15.649 5.334 20.951 1.00 82.50 199 GLY A O 1
ATOM 1556 N N . ALA A 1 200 ? -13.609 5.687 21.805 1.00 83.56 200 ALA A N 1
ATOM 1557 C CA . ALA A 1 200 ? -13.763 4.764 22.933 1.00 83.56 200 ALA A CA 1
ATOM 1558 C C . ALA A 1 200 ? -14.937 5.102 23.881 1.00 83.56 200 ALA A C 1
ATOM 1560 O O . ALA A 1 200 ? -15.420 4.222 24.596 1.00 83.56 200 ALA A O 1
ATOM 1561 N N . PHE A 1 201 ? -15.398 6.360 23.906 1.00 85.06 201 PHE A N 1
ATOM 1562 C CA . PHE A 1 201 ? -16.502 6.796 24.768 1.00 85.06 201 PHE A CA 1
ATOM 1563 C C . PHE A 1 201 ? -17.815 6.957 24.011 1.00 85.06 201 PHE A C 1
ATOM 1565 O O . PHE A 1 201 ? -18.847 6.474 24.472 1.00 85.06 201 PHE A O 1
ATOM 1572 N N . ALA A 1 202 ? -17.790 7.617 22.855 1.00 84.56 202 ALA A N 1
ATOM 1573 C CA . ALA A 1 202 ? -19.000 7.921 22.092 1.00 84.56 202 ALA A CA 1
ATOM 1574 C C . ALA A 1 202 ? -19.315 6.906 20.982 1.00 84.56 202 ALA A C 1
ATOM 1576 O O . ALA A 1 202 ? -20.362 6.997 20.336 1.00 84.56 202 ALA A O 1
ATOM 1577 N N . GLY A 1 203 ? -18.408 5.962 20.726 1.00 81.31 203 GLY A N 1
ATOM 1578 C CA . GLY A 1 203 ? -18.417 5.135 19.526 1.00 81.31 203 GLY A CA 1
ATOM 1579 C C . GLY A 1 203 ? -18.092 5.941 18.264 1.00 81.31 203 GLY A C 1
ATOM 1580 O O . GLY A 1 203 ? -18.217 7.167 18.215 1.00 81.31 203 GLY A O 1
ATOM 1581 N N . GLU A 1 204 ? -17.722 5.246 17.189 1.00 77.69 204 GLU A N 1
ATOM 1582 C CA . GLU A 1 204 ? -17.361 5.896 15.919 1.00 77.69 204 GLU A CA 1
ATOM 1583 C C . GLU A 1 204 ? -18.516 6.716 15.324 1.00 77.69 204 GLU A C 1
ATOM 1585 O O . GLU A 1 204 ? -18.314 7.805 14.794 1.00 77.69 204 GLU A O 1
ATOM 1590 N N . LYS A 1 205 ? -19.758 6.234 15.448 1.00 80.38 205 LYS A N 1
ATOM 1591 C CA . LYS A 1 205 ? -20.940 6.946 14.938 1.00 80.38 205 LYS A CA 1
ATOM 1592 C C . LYS A 1 205 ? -21.269 8.187 15.765 1.00 80.38 205 LYS A C 1
ATOM 1594 O O . LYS A 1 205 ? -21.519 9.239 15.179 1.00 80.38 205 LYS A O 1
ATOM 1599 N N . GLY A 1 206 ? -21.235 8.080 17.096 1.00 82.25 206 GLY A N 1
ATOM 1600 C CA . GLY A 1 206 ? -21.439 9.224 17.987 1.00 82.25 206 GLY A CA 1
ATOM 1601 C C . GLY A 1 206 ? -20.392 10.306 17.736 1.00 82.25 206 GLY A C 1
ATOM 1602 O O . GLY A 1 206 ? -20.743 11.474 17.576 1.00 82.25 206 GLY A O 1
ATOM 1603 N N . LYS A 1 207 ? -19.131 9.901 17.555 1.00 85.00 207 LYS A N 1
ATOM 1604 C CA . LYS A 1 207 ? -18.031 10.791 17.178 1.00 85.00 207 LYS A CA 1
ATOM 1605 C C . LYS A 1 207 ? -18.205 11.441 15.813 1.00 85.00 207 LYS A C 1
ATOM 1607 O O . LYS A 1 207 ? -17.999 12.645 15.681 1.00 85.00 207 LYS A O 1
ATOM 1612 N N . LEU A 1 208 ? -18.604 10.683 14.794 1.00 85.12 208 LEU A N 1
ATOM 1613 C CA . LEU A 1 208 ? -18.877 11.237 13.465 1.00 85.12 208 LEU A CA 1
ATOM 1614 C C . LEU A 1 208 ? -20.024 12.246 13.495 1.00 85.12 208 LEU A C 1
ATOM 1616 O O . LEU A 1 208 ? -19.931 13.282 12.840 1.00 85.12 208 LEU A O 1
ATOM 1620 N N . LEU A 1 209 ? -21.087 11.968 14.251 1.00 84.62 209 LEU A N 1
ATOM 1621 C CA . LEU A 1 209 ? -22.224 12.874 14.376 1.00 84.62 209 LEU A CA 1
ATOM 1622 C C . LEU A 1 209 ? -21.846 14.146 15.146 1.00 84.62 209 LEU A C 1
ATOM 1624 O O . LEU A 1 209 ? -22.210 15.242 14.723 1.00 84.62 209 LEU A O 1
ATOM 1628 N N . ALA A 1 210 ? -21.046 14.017 16.206 1.00 86.44 210 ALA A N 1
ATOM 1629 C CA . ALA A 1 210 ? -20.485 15.142 16.944 1.00 86.44 210 ALA A CA 1
ATOM 1630 C C . ALA A 1 210 ? -19.568 16.009 16.074 1.00 86.44 210 ALA A C 1
ATOM 1632 O O . ALA A 1 210 ? -19.768 17.222 15.971 1.00 86.44 210 ALA A O 1
ATOM 1633 N N . LEU A 1 211 ? -18.648 15.385 15.337 1.00 86.50 211 LEU A N 1
ATOM 1634 C CA . LEU A 1 211 ? -17.797 16.068 14.367 1.00 86.50 211 LEU A CA 1
ATOM 1635 C C . LEU A 1 211 ? -18.633 16.774 13.298 1.00 86.50 211 LEU A C 1
ATOM 1637 O O . LEU A 1 211 ? -18.393 17.941 12.999 1.00 86.50 211 LEU A O 1
ATOM 1641 N N . ALA A 1 212 ? -19.638 16.102 12.741 1.00 86.19 212 ALA A N 1
ATOM 1642 C CA . ALA A 1 212 ? -20.509 16.695 11.741 1.00 86.19 212 ALA A CA 1
ATOM 1643 C C . ALA A 1 212 ? -21.318 17.871 12.322 1.00 86.19 212 ALA A C 1
ATOM 1645 O O . ALA A 1 212 ? -21.552 18.849 11.614 1.00 86.19 212 ALA A O 1
ATOM 1646 N N . SER A 1 213 ? -21.692 17.821 13.609 1.00 85.69 213 SER A N 1
ATOM 1647 C CA . SER A 1 213 ? -22.408 18.910 14.290 1.00 85.69 213 SER A CA 1
ATOM 1648 C C . SER A 1 213 ? -21.549 20.170 14.463 1.00 85.69 213 SER A C 1
ATOM 1650 O O . SER A 1 213 ? -22.087 21.273 14.541 1.00 85.69 213 SER A O 1
ATOM 1652 N N . SER A 1 214 ? -20.217 20.022 14.455 1.00 85.25 214 SER A N 1
ATOM 1653 C CA . SER A 1 214 ? -19.267 21.141 14.476 1.00 85.25 214 SER A CA 1
ATOM 1654 C C . SER A 1 214 ? -19.156 21.870 13.128 1.00 85.25 214 SER A C 1
ATOM 1656 O O . SER A 1 214 ? -18.649 22.993 13.065 1.00 85.25 214 SER A O 1
ATOM 1658 N N . ILE A 1 215 ? -19.642 21.261 12.037 1.00 86.69 215 ILE A N 1
ATOM 1659 C CA . ILE A 1 215 ? -19.574 21.836 10.693 1.00 86.69 215 ILE A CA 1
ATOM 1660 C C . ILE A 1 215 ? -20.713 22.841 10.510 1.00 86.69 215 ILE A C 1
ATOM 1662 O O . ILE A 1 215 ? -21.885 22.483 10.420 1.00 86.69 215 ILE A O 1
ATOM 1666 N N . ILE A 1 216 ? -20.355 24.115 10.362 1.00 85.81 216 ILE A N 1
ATOM 1667 C CA . ILE A 1 216 ? -21.298 25.174 9.995 1.00 85.81 216 ILE A CA 1
ATOM 1668 C C . ILE A 1 216 ? -21.479 25.148 8.472 1.00 85.81 216 ILE A C 1
ATOM 1670 O O . ILE A 1 216 ? -20.564 25.494 7.723 1.00 85.81 216 ILE A O 1
ATOM 1674 N N . SER A 1 217 ? -22.659 24.736 8.005 1.00 85.88 217 SER A N 1
ATOM 1675 C CA . SER A 1 217 ? -22.984 24.599 6.580 1.00 85.88 217 SER A CA 1
ATOM 1676 C C . SER A 1 217 ? -24.355 25.206 6.264 1.00 85.88 217 SER A C 1
ATOM 1678 O O . SER A 1 217 ? -25.296 24.996 7.024 1.00 85.88 217 SER A O 1
ATOM 1680 N N . PRO A 1 218 ? -24.522 25.916 5.132 1.00 88.38 218 PRO A N 1
ATOM 1681 C CA . PRO A 1 218 ? -25.838 26.374 4.684 1.00 88.38 218 PRO A CA 1
ATOM 1682 C C . PRO A 1 218 ? -26.692 25.249 4.069 1.00 88.38 218 PRO A C 1
ATOM 1684 O O . PRO A 1 218 ? -27.885 25.442 3.859 1.00 88.38 218 PRO A O 1
ATOM 1687 N N . ASN A 1 219 ? -26.097 24.092 3.751 1.00 89.62 219 ASN A N 1
ATOM 1688 C CA . ASN A 1 219 ? -26.758 23.018 2.997 1.00 89.62 219 ASN A CA 1
ATOM 1689 C C . ASN A 1 219 ? -27.428 21.961 3.883 1.00 89.62 219 ASN A C 1
ATOM 1691 O O . ASN A 1 219 ? -28.258 21.197 3.399 1.00 89.62 219 ASN A O 1
ATOM 1695 N N . PHE A 1 220 ? -27.038 21.868 5.153 1.00 84.62 220 PHE A N 1
ATOM 1696 C CA . PHE A 1 220 ? -27.602 20.914 6.100 1.00 84.62 220 PHE A CA 1
ATOM 1697 C C . PHE 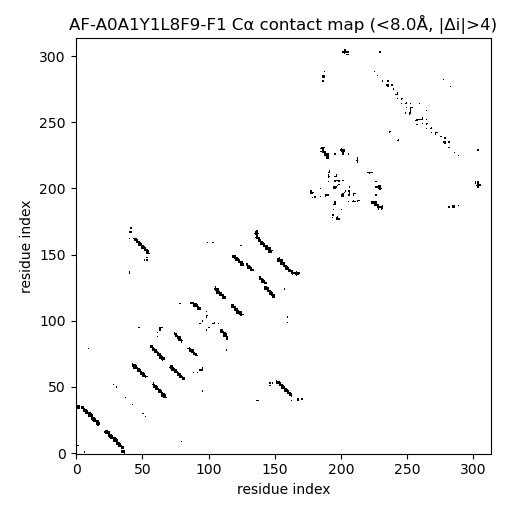A 1 220 ? -27.475 21.456 7.522 1.00 84.62 220 PHE A C 1
ATOM 1699 O O . PHE A 1 220 ? -26.539 22.190 7.830 1.00 84.62 220 PHE A O 1
ATOM 1706 N N . ALA A 1 221 ? -28.406 21.060 8.387 1.00 82.62 221 ALA A N 1
ATOM 1707 C CA . ALA A 1 221 ? -28.369 21.349 9.811 1.00 82.62 221 ALA A CA 1
ATOM 1708 C C . ALA A 1 221 ? -28.456 20.032 10.577 1.00 82.62 221 ALA A C 1
ATOM 1710 O O . ALA A 1 221 ? -29.335 19.213 10.305 1.00 82.62 221 ALA A O 1
ATOM 1711 N N . ILE A 1 222 ? -27.541 19.832 11.523 1.00 81.75 222 ILE A N 1
ATOM 1712 C CA . ILE A 1 222 ? -27.585 18.677 12.416 1.00 81.75 222 ILE A CA 1
ATOM 1713 C C . ILE A 1 222 ? -28.377 19.075 13.661 1.00 81.75 222 ILE A C 1
ATOM 1715 O O . ILE A 1 222 ? -28.045 20.092 14.279 1.00 81.75 222 ILE A O 1
ATOM 1719 N N . PRO A 1 223 ? -29.438 18.327 14.019 1.00 80.62 223 PRO A N 1
ATOM 1720 C CA . PRO A 1 223 ? -30.189 18.592 15.235 1.00 80.62 223 PRO A CA 1
ATOM 1721 C C . PRO A 1 223 ? -29.287 18.553 16.465 1.00 80.62 223 PRO A C 1
ATOM 1723 O O . PRO A 1 223 ? -28.327 17.782 16.532 1.00 80.62 223 PRO A O 1
ATOM 1726 N N . ARG A 1 224 ? -29.625 19.367 17.468 1.00 81.19 224 ARG A N 1
ATOM 1727 C CA . ARG A 1 224 ? -29.001 19.237 18.784 1.00 81.19 224 ARG A CA 1
ATOM 1728 C C . ARG A 1 224 ? -29.324 17.858 19.346 1.00 81.19 224 ARG A C 1
ATOM 1730 O O . ARG A 1 224 ? -30.447 17.380 19.213 1.00 81.19 224 ARG A O 1
ATOM 1737 N N . GLY A 1 225 ? -28.334 17.246 19.976 1.00 83.81 225 GLY A N 1
ATOM 1738 C CA . GLY A 1 225 ? -28.462 15.920 20.545 1.00 83.81 225 GLY A CA 1
ATOM 1739 C C . GLY A 1 225 ? -27.301 15.597 21.467 1.00 83.81 225 GLY A C 1
ATOM 1740 O O . GLY A 1 225 ? -26.378 16.398 21.661 1.00 83.81 225 GLY A O 1
ATOM 1741 N N . PHE A 1 226 ? -27.384 14.409 22.042 1.00 87.56 226 PHE A N 1
ATOM 1742 C CA . PHE A 1 226 ? -26.391 13.859 22.941 1.00 87.56 226 PHE A CA 1
ATOM 1743 C C . PHE A 1 226 ? -26.162 12.380 22.634 1.00 87.56 226 PHE A C 1
ATOM 1745 O O . PHE A 1 226 ? -26.974 11.730 21.974 1.00 87.56 226 PHE A O 1
ATOM 1752 N N . VAL A 1 227 ? -25.043 11.861 23.120 1.00 87.31 227 VAL A N 1
ATOM 1753 C CA . VAL A 1 227 ? -24.651 10.457 23.054 1.00 87.31 227 VAL A CA 1
ATOM 1754 C C . VAL A 1 227 ? -24.682 9.889 24.468 1.00 87.31 227 VAL A C 1
ATOM 1756 O O . VAL A 1 227 ? -24.133 10.491 25.391 1.00 87.31 227 VAL A O 1
ATOM 1759 N N . VAL A 1 228 ? -25.310 8.726 24.632 1.00 90.19 228 VAL A N 1
ATOM 1760 C CA . VAL A 1 228 ? -25.151 7.902 25.836 1.00 90.19 228 VAL A CA 1
ATOM 1761 C C . VAL A 1 228 ? -23.829 7.154 25.696 1.00 90.19 228 VAL A C 1
ATOM 1763 O O . VAL A 1 228 ? -23.644 6.393 24.747 1.00 90.19 228 VAL A O 1
ATOM 1766 N N . LEU A 1 229 ? -22.889 7.428 26.593 1.00 89.31 229 LEU A N 1
ATOM 1767 C CA . LEU A 1 229 ? -21.503 6.987 26.472 1.00 89.31 229 LEU A CA 1
ATOM 1768 C C . LEU A 1 229 ? -21.320 5.528 26.917 1.00 89.31 229 LEU A C 1
ATOM 1770 O O . LEU A 1 229 ? -22.119 4.972 27.673 1.00 89.31 229 LEU A O 1
ATOM 1774 N N . THR A 1 230 ? -20.212 4.908 26.507 1.00 87.88 230 THR A N 1
ATOM 1775 C CA . THR A 1 230 ? -19.837 3.539 26.918 1.00 87.88 230 THR A CA 1
ATOM 1776 C C . THR A 1 230 ? -19.652 3.393 28.434 1.00 87.88 230 THR A C 1
ATOM 1778 O O . THR A 1 230 ? -19.804 2.295 28.982 1.00 87.88 230 THR A O 1
ATOM 1781 N N . THR A 1 231 ? -19.396 4.493 29.146 1.00 88.75 231 THR A N 1
ATOM 1782 C CA . THR A 1 231 ? -19.395 4.556 30.615 1.00 88.75 231 THR A CA 1
ATOM 1783 C C . THR A 1 231 ? -20.764 4.238 31.208 1.00 88.75 231 THR A C 1
ATOM 1785 O O . THR A 1 231 ? -20.825 3.497 32.187 1.00 88.75 231 THR A O 1
ATOM 1788 N N . ALA A 1 232 ? -21.857 4.709 30.599 1.00 89.69 232 ALA A N 1
ATOM 1789 C CA . ALA A 1 232 ? -23.223 4.406 31.031 1.00 89.69 232 ALA A CA 1
ATOM 1790 C C . ALA A 1 232 ? -23.532 2.913 30.900 1.00 89.69 232 ALA A C 1
ATOM 1792 O O . ALA A 1 232 ? -24.067 2.292 31.818 1.00 89.69 232 ALA A O 1
ATOM 1793 N N . PHE A 1 233 ? -23.127 2.321 29.774 1.00 88.06 233 PHE A N 1
ATOM 1794 C CA . PHE A 1 233 ? -23.272 0.890 29.526 1.00 88.06 233 PHE A CA 1
ATOM 1795 C C . PHE A 1 233 ? -22.479 0.057 30.542 1.00 88.06 233 PHE A C 1
ATOM 1797 O O . PHE A 1 233 ? -23.023 -0.851 31.168 1.00 88.06 233 PHE A O 1
ATOM 1804 N N . THR A 1 234 ? -21.212 0.413 30.765 1.00 88.19 234 THR A N 1
ATOM 1805 C CA . THR A 1 234 ? -20.344 -0.265 31.741 1.00 88.19 234 THR A CA 1
ATOM 1806 C C . THR A 1 234 ? -20.906 -0.155 33.158 1.00 88.19 234 THR A C 1
ATOM 1808 O O . THR A 1 234 ? -20.915 -1.133 33.903 1.00 88.19 234 THR A O 1
ATOM 1811 N N . HIS A 1 235 ? -21.416 1.021 33.531 1.00 89.69 235 HIS A N 1
ATOM 1812 C CA . HIS A 1 235 ? -22.050 1.234 34.827 1.00 89.69 235 HIS A CA 1
ATOM 1813 C C . HIS A 1 235 ? -23.301 0.369 34.997 1.00 89.69 235 HIS A C 1
ATOM 1815 O O . HIS A 1 235 ? -23.455 -0.291 36.022 1.00 89.69 235 HIS A O 1
ATOM 1821 N N . HIS A 1 236 ? -24.159 0.308 33.978 1.00 87.88 236 HIS A N 1
ATOM 1822 C CA . HIS A 1 236 ? -25.369 -0.506 34.023 1.00 87.88 236 HIS A CA 1
ATOM 1823 C C . HIS A 1 236 ? -25.066 -2.009 34.142 1.00 87.88 236 HIS A C 1
ATOM 1825 O O . HIS A 1 236 ? -25.690 -2.689 34.958 1.00 87.88 236 HIS A O 1
ATOM 1831 N N . LEU A 1 237 ? -24.058 -2.514 33.416 1.00 88.31 237 LEU A N 1
ATOM 1832 C CA . LEU A 1 237 ? -23.591 -3.898 33.566 1.00 88.31 237 LEU A CA 1
ATOM 1833 C C . LEU A 1 237 ? -23.074 -4.185 34.980 1.00 88.31 237 LEU A C 1
ATOM 1835 O O . LEU A 1 237 ? -23.376 -5.233 35.535 1.00 88.31 237 LEU A O 1
ATOM 1839 N N . ASN A 1 238 ? -22.331 -3.257 35.586 1.00 88.44 238 ASN A N 1
ATOM 1840 C CA . ASN A 1 238 ? -21.823 -3.432 36.949 1.00 88.44 238 ASN A CA 1
ATOM 1841 C C . ASN A 1 238 ? -22.923 -3.335 38.018 1.00 88.44 238 ASN A C 1
ATOM 1843 O O . ASN A 1 238 ? -22.756 -3.872 39.111 1.00 88.44 238 ASN A O 1
ATOM 1847 N N . HIS A 1 239 ? -24.028 -2.649 37.721 1.00 89.56 239 HIS A N 1
ATOM 1848 C CA . HIS A 1 239 ? -25.149 -2.483 38.642 1.00 89.56 239 HIS A CA 1
ATOM 1849 C C . HIS A 1 239 ? -26.069 -3.715 38.687 1.00 89.56 239 HIS A C 1
ATOM 1851 O O . HIS A 1 239 ? -26.598 -4.045 39.746 1.00 89.56 239 HIS A O 1
ATOM 1857 N N . SER A 1 240 ? -26.256 -4.411 37.558 1.00 90.12 240 SER A N 1
ATOM 1858 C CA . SER A 1 240 ? -27.107 -5.607 37.475 1.00 90.12 240 SER A CA 1
ATOM 1859 C C . SER A 1 240 ? -26.273 -6.882 37.357 1.00 90.12 240 SER A C 1
ATOM 1861 O O . SER A 1 240 ? -25.771 -7.226 36.286 1.00 90.12 240 SER A O 1
ATOM 1863 N N . GLU A 1 241 ? -26.178 -7.633 38.458 1.00 90.00 241 GLU A N 1
ATOM 1864 C CA . GLU A 1 241 ? -25.443 -8.906 38.512 1.00 90.00 241 GLU A CA 1
ATOM 1865 C C . GLU A 1 241 ? -25.959 -9.910 37.470 1.00 90.00 241 GLU A C 1
ATOM 1867 O O . GLU A 1 241 ? -25.168 -10.520 36.753 1.00 90.00 241 GLU A O 1
ATOM 1872 N N . LYS A 1 242 ? -27.285 -10.002 37.297 1.00 91.81 242 LYS A N 1
ATOM 1873 C CA . LYS A 1 242 ? -27.915 -10.880 36.297 1.00 91.81 242 LYS A CA 1
ATOM 1874 C C . LYS A 1 242 ? -27.493 -10.536 34.872 1.00 91.81 242 LYS A C 1
ATOM 1876 O O . LYS A 1 242 ? -27.285 -11.429 34.053 1.00 91.81 242 LYS A O 1
ATOM 1881 N N . LEU A 1 243 ? -27.426 -9.242 34.558 1.00 89.94 243 LEU A N 1
ATOM 1882 C CA . LEU A 1 243 ? -27.076 -8.765 33.225 1.00 89.94 243 LEU A CA 1
ATOM 1883 C C . LEU A 1 243 ? -25.587 -8.997 32.949 1.00 89.94 243 LEU A C 1
ATOM 1885 O O . LEU A 1 243 ? -25.233 -9.491 31.880 1.00 89.94 243 LEU A O 1
ATOM 1889 N N . SER A 1 244 ? -24.735 -8.711 33.936 1.00 90.25 244 SER A N 1
ATOM 1890 C CA . SER A 1 244 ? -23.299 -8.999 33.887 1.00 90.25 244 SER A CA 1
ATOM 1891 C C . SER A 1 244 ? -23.023 -10.485 33.655 1.00 90.25 244 SER A C 1
ATOM 1893 O O . SER A 1 244 ? -22.271 -10.845 32.748 1.00 90.25 244 SER A O 1
ATOM 1895 N N . GLU A 1 245 ? -23.694 -11.361 34.409 1.00 92.06 245 GLU A N 1
ATOM 1896 C CA . GLU A 1 245 ? -23.573 -12.813 34.267 1.00 92.06 245 GLU A CA 1
ATOM 1897 C C . GLU A 1 245 ? -24.048 -13.283 32.886 1.00 92.06 245 GLU A C 1
ATOM 1899 O O . GLU A 1 245 ? -23.360 -14.058 32.221 1.00 92.06 245 GLU A O 1
ATOM 1904 N N . ALA A 1 246 ? -25.186 -12.778 32.404 1.00 91.56 246 ALA A N 1
ATOM 1905 C CA . ALA A 1 246 ? -25.717 -13.153 31.098 1.00 91.56 246 ALA A CA 1
ATOM 1906 C C . ALA A 1 246 ? -24.796 -12.724 29.941 1.00 91.56 246 ALA A C 1
ATOM 1908 O O . ALA A 1 246 ? -24.565 -13.506 29.015 1.00 91.56 246 ALA A O 1
ATOM 1909 N N . VAL A 1 247 ? -24.230 -11.514 30.002 1.00 90.31 247 VAL A N 1
ATOM 1910 C CA . VAL A 1 247 ? -23.250 -11.026 29.016 1.00 90.31 247 VAL A CA 1
ATOM 1911 C C . VAL A 1 247 ? -21.941 -11.820 29.106 1.00 90.31 247 VAL A C 1
ATOM 1913 O O . VAL A 1 247 ? -21.371 -12.189 28.074 1.00 90.31 247 VAL A O 1
ATOM 1916 N N . GLY A 1 248 ? -21.490 -12.150 30.320 1.00 90.44 248 GLY A N 1
ATOM 1917 C CA . GLY A 1 248 ? -20.353 -13.042 30.557 1.00 90.44 248 GLY A CA 1
ATOM 1918 C C . GLY A 1 248 ? -20.559 -14.425 29.935 1.00 90.44 248 GLY A C 1
ATOM 1919 O O . GLY A 1 248 ? -19.693 -14.910 29.212 1.00 90.44 248 GLY A O 1
ATOM 1920 N N . ASN A 1 249 ? -21.746 -15.010 30.102 1.00 90.75 249 ASN A N 1
ATOM 1921 C CA . ASN A 1 249 ? -22.097 -16.302 29.518 1.00 90.75 249 ASN A CA 1
ATOM 1922 C C . ASN A 1 249 ? -22.073 -16.279 27.980 1.00 90.75 249 ASN A C 1
ATOM 1924 O O . ASN A 1 249 ? -21.574 -17.216 27.362 1.00 90.75 249 ASN A O 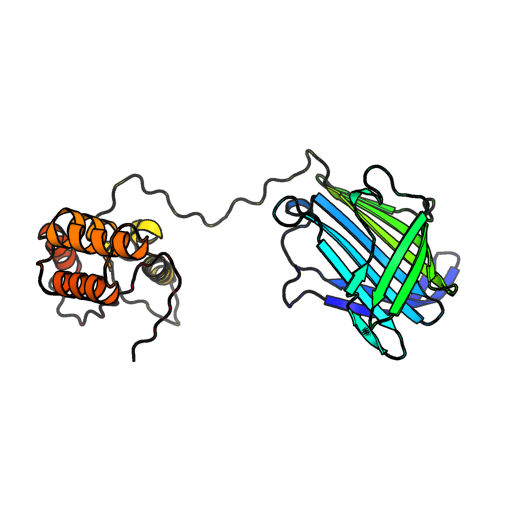1
ATOM 1928 N N . VAL A 1 250 ? -22.540 -15.201 27.334 1.00 91.50 250 VAL A N 1
ATOM 1929 C CA . VAL A 1 250 ? -22.402 -15.051 25.869 1.00 91.50 250 VAL A CA 1
ATOM 1930 C C . VAL A 1 250 ? -20.930 -15.081 25.457 1.00 91.50 250 VAL A C 1
ATOM 1932 O O . VAL A 1 250 ? -20.572 -15.779 24.508 1.00 91.50 250 VAL A O 1
ATOM 1935 N N . LYS A 1 251 ? -20.061 -14.366 26.181 1.00 89.50 251 LYS A N 1
ATOM 1936 C CA . LYS A 1 251 ? -18.616 -14.376 25.926 1.00 89.50 251 LYS A CA 1
ATOM 1937 C C . LYS A 1 251 ? -18.027 -15.781 26.089 1.00 89.50 251 LYS A C 1
ATOM 1939 O O . LYS A 1 251 ? -17.261 -16.212 25.229 1.00 89.50 251 LYS A O 1
ATOM 1944 N N . ASP A 1 252 ? -18.400 -16.501 27.141 1.00 90.12 252 ASP A N 1
ATOM 1945 C CA . ASP A 1 252 ? -17.873 -17.838 27.416 1.00 90.12 252 ASP A CA 1
ATOM 1946 C C . ASP A 1 252 ? -18.358 -18.893 26.413 1.00 90.12 252 ASP A C 1
ATOM 1948 O O . ASP A 1 252 ? -17.562 -19.733 25.988 1.00 90.12 252 ASP A O 1
ATOM 1952 N N . VAL A 1 253 ? -19.613 -18.818 25.958 1.00 89.88 253 VAL A N 1
ATOM 1953 C CA . VAL A 1 253 ? -20.132 -19.679 24.881 1.00 89.88 253 VAL A CA 1
ATOM 1954 C C . VAL A 1 253 ? -19.447 -19.360 23.546 1.00 89.88 253 VAL A C 1
ATOM 1956 O O . VAL A 1 253 ? -19.013 -20.276 22.849 1.00 89.88 253 VAL A O 1
ATOM 1959 N N . CYS A 1 254 ? -19.272 -18.079 23.201 1.00 88.00 254 CYS A N 1
ATOM 1960 C CA . CYS A 1 254 ? -18.582 -17.654 21.974 1.00 88.00 254 CYS A CA 1
ATOM 1961 C C . CYS A 1 254 ? -17.124 -18.128 21.904 1.00 88.00 254 CYS A C 1
ATOM 1963 O O . CYS A 1 254 ? -16.641 -18.492 20.833 1.00 88.00 254 CYS A O 1
ATOM 1965 N N . LEU A 1 255 ? -16.414 -18.099 23.034 1.00 87.25 255 LEU A N 1
ATOM 1966 C CA . LEU A 1 255 ? -15.009 -18.507 23.116 1.00 87.25 255 LEU A CA 1
ATOM 1967 C C . LEU A 1 255 ? -14.830 -20.023 23.292 1.00 87.25 255 LEU A C 1
ATOM 1969 O O . LEU A 1 255 ? -13.699 -20.503 23.285 1.00 87.25 255 LEU A O 1
ATOM 1973 N N . GLY A 1 256 ? -15.924 -20.779 23.434 1.00 87.56 256 GLY A N 1
ATOM 1974 C CA . GLY A 1 256 ? -15.890 -22.222 23.679 1.00 87.56 256 GLY A CA 1
ATOM 1975 C C . GLY A 1 256 ? -15.463 -22.604 25.101 1.00 87.56 256 GLY A C 1
ATOM 1976 O O . GLY A 1 256 ? -15.122 -23.761 25.341 1.00 87.56 256 GLY A O 1
ATOM 1977 N N . ASN A 1 257 ? -15.482 -21.655 26.041 1.00 86.88 257 ASN A N 1
ATOM 1978 C CA . ASN A 1 257 ? -15.189 -21.886 27.458 1.00 86.88 257 ASN A CA 1
ATOM 1979 C C . ASN A 1 257 ? -16.369 -22.547 28.187 1.00 86.88 257 ASN A C 1
ATOM 1981 O O . ASN A 1 257 ? -16.166 -23.245 29.180 1.00 86.88 257 ASN A O 1
ATOM 1985 N N . ALA A 1 258 ? -17.590 -22.339 27.691 1.00 87.50 258 ALA A N 1
ATOM 1986 C CA . ALA A 1 258 ? -18.810 -22.953 28.196 1.00 87.50 258 ALA A CA 1
ATOM 1987 C C . ALA A 1 258 ? -19.557 -23.680 27.069 1.00 87.50 258 ALA A C 1
ATOM 1989 O O . ALA A 1 258 ? -19.631 -23.203 25.936 1.00 87.50 258 ALA A O 1
ATOM 1990 N N . ALA A 1 259 ? -20.136 -24.840 27.385 1.00 83.12 259 ALA A N 1
ATOM 1991 C CA . ALA A 1 259 ? -21.036 -25.531 26.471 1.00 83.12 259 ALA A CA 1
ATOM 1992 C C . ALA A 1 259 ? -22.418 -24.864 26.522 1.00 83.12 259 ALA A C 1
ATOM 1994 O O . ALA A 1 259 ? -23.036 -24.803 27.583 1.00 83.12 259 ALA A O 1
ATOM 1995 N N . GLY A 1 260 ? -22.915 -24.387 25.384 1.00 85.88 260 GLY A N 1
ATOM 1996 C CA . GLY A 1 260 ? -24.217 -23.734 25.310 1.00 85.88 260 GLY A CA 1
ATOM 1997 C C . GLY A 1 260 ? -24.618 -23.377 23.885 1.00 85.88 260 GLY A C 1
ATOM 1998 O O . GLY A 1 260 ? -23.803 -23.417 22.964 1.00 85.88 260 GLY A O 1
ATOM 1999 N N . ASP A 1 261 ? -25.892 -23.037 23.709 1.00 90.19 261 ASP A N 1
ATOM 2000 C CA . ASP A 1 261 ? -26.412 -22.493 22.456 1.00 90.19 261 ASP A CA 1
ATOM 2001 C C . ASP A 1 261 ? -26.269 -20.967 22.476 1.00 90.19 261 ASP A C 1
ATOM 2003 O O . ASP A 1 261 ? -26.870 -20.283 23.311 1.00 90.19 261 ASP A O 1
ATOM 2007 N N . LEU A 1 262 ? -25.474 -20.434 21.546 1.00 90.44 262 LEU A N 1
ATOM 2008 C CA . LEU A 1 262 ? -25.252 -18.997 21.408 1.00 90.44 262 LEU A CA 1
ATOM 2009 C C . LEU A 1 262 ? -26.559 -18.232 21.160 1.00 90.44 262 LEU A C 1
ATOM 2011 O O . LEU A 1 262 ? -26.731 -17.130 21.672 1.00 90.44 262 LEU A O 1
ATOM 2015 N N . SER A 1 263 ? -27.498 -18.810 20.407 1.00 92.06 263 SER A N 1
ATOM 2016 C CA . SER A 1 263 ? -28.786 -18.178 20.128 1.00 92.06 263 SER A CA 1
ATOM 2017 C C . SER A 1 263 ? -29.596 -17.990 21.409 1.00 92.06 263 SER A C 1
ATOM 2019 O O . SER A 1 263 ? -30.111 -16.898 21.649 1.00 92.06 263 SER A O 1
ATOM 2021 N N . LEU A 1 264 ? -29.637 -19.012 22.270 1.00 91.31 264 LEU A N 1
ATOM 2022 C CA . LEU A 1 264 ? -30.327 -18.940 23.561 1.00 91.31 264 LEU A CA 1
ATOM 2023 C C . LEU A 1 264 ? -29.634 -17.969 24.523 1.00 91.31 264 LEU A C 1
ATOM 2025 O O . LEU A 1 264 ? -30.309 -17.198 25.205 1.00 91.31 264 LEU A O 1
ATOM 2029 N N . ALA A 1 265 ? -28.298 -17.960 24.549 1.00 89.19 265 ALA A N 1
ATOM 2030 C CA . ALA A 1 265 ? -27.533 -17.024 25.369 1.00 89.19 265 ALA A CA 1
ATOM 2031 C C . ALA A 1 265 ? -27.798 -15.562 24.956 1.00 89.19 265 ALA A C 1
ATOM 2033 O O . ALA A 1 265 ? -28.091 -14.725 25.809 1.00 89.19 265 ALA A O 1
ATOM 2034 N N . CYS A 1 266 ? -27.792 -15.263 23.652 1.00 90.94 266 CYS A N 1
ATOM 2035 C CA . CYS A 1 266 ? -28.117 -13.930 23.140 1.00 90.94 266 CYS A CA 1
ATOM 2036 C C . CYS A 1 266 ? -29.574 -13.535 23.418 1.00 90.94 266 CYS A C 1
ATOM 2038 O O . CYS A 1 266 ? -29.825 -12.410 23.843 1.00 90.94 266 CYS A O 1
ATOM 2040 N N . GLN A 1 267 ? -30.537 -14.445 23.221 1.00 92.56 267 GLN A N 1
ATOM 2041 C CA . GLN A 1 267 ? -31.949 -14.180 23.531 1.00 92.56 267 GLN A CA 1
ATOM 2042 C C . GLN A 1 267 ? -32.143 -13.823 25.005 1.00 92.56 267 GLN A C 1
ATOM 2044 O O . GLN A 1 267 ? -32.875 -12.885 25.314 1.00 92.56 267 GLN A O 1
ATOM 2049 N N . ARG A 1 268 ? -31.440 -14.520 25.905 1.00 91.56 268 ARG A N 1
ATOM 2050 C CA . ARG A 1 268 ? -31.494 -14.236 27.339 1.00 91.56 268 ARG A CA 1
ATOM 2051 C C . ARG A 1 268 ? -30.948 -12.851 27.681 1.00 91.56 268 ARG A C 1
ATOM 2053 O O . ARG A 1 268 ? -31.536 -12.159 28.505 1.00 91.56 268 ARG A O 1
ATOM 2060 N N . VAL A 1 269 ? -29.849 -12.438 27.049 1.00 92.38 269 VAL A N 1
ATOM 2061 C CA . VAL A 1 269 ? -29.294 -11.086 27.226 1.00 92.38 269 VAL A CA 1
ATOM 2062 C C . VAL A 1 269 ? -30.279 -10.023 26.740 1.00 92.38 269 VAL A C 1
ATOM 2064 O O . VAL A 1 269 ? -30.533 -9.063 27.462 1.00 92.38 269 VAL A O 1
ATOM 2067 N N . VAL A 1 270 ? -30.878 -10.208 25.559 1.00 92.06 270 VAL A N 1
ATOM 2068 C CA . VAL A 1 270 ? -31.885 -9.278 25.018 1.00 92.06 270 VAL A CA 1
ATOM 2069 C C . VAL A 1 270 ? -33.097 -9.173 25.945 1.00 92.06 270 VAL A C 1
ATOM 2071 O O . VAL A 1 270 ? -33.547 -8.067 26.227 1.00 92.06 270 VAL A O 1
ATOM 2074 N N . GLU A 1 271 ? -33.604 -10.299 26.450 1.00 93.12 271 GLU A N 1
ATOM 2075 C CA . GLU A 1 271 ? -34.706 -10.318 27.417 1.00 93.12 271 GLU A CA 1
ATOM 2076 C C . GLU A 1 271 ? -34.357 -9.497 28.665 1.00 93.12 271 GLU A C 1
ATOM 2078 O O . GLU A 1 271 ? -35.131 -8.629 29.063 1.00 93.12 271 GLU A O 1
ATOM 2083 N N . LEU A 1 272 ? -33.166 -9.705 29.234 1.00 91.62 272 LEU A N 1
ATOM 2084 C CA . LEU A 1 272 ? -32.731 -8.981 30.426 1.00 91.62 272 LEU A CA 1
ATOM 2085 C C . LEU A 1 272 ? -32.606 -7.474 30.181 1.00 91.62 272 LEU A C 1
ATOM 2087 O O . LEU A 1 272 ? -33.099 -6.715 31.008 1.00 91.62 272 LEU A O 1
ATOM 2091 N N . PHE A 1 273 ? -32.051 -7.034 29.047 1.00 89.38 273 PHE A N 1
ATOM 2092 C CA . PHE A 1 273 ? -32.003 -5.605 28.694 1.00 89.38 273 PHE A CA 1
ATOM 2093 C C . PHE A 1 273 ? -33.390 -4.962 28.540 1.00 89.38 273 PHE A C 1
ATOM 2095 O O . PHE A 1 273 ? -33.524 -3.757 28.730 1.00 89.38 273 PHE A O 1
ATOM 2102 N N . LEU A 1 274 ? -34.419 -5.739 28.187 1.00 89.75 274 LEU A N 1
ATOM 2103 C CA . LEU A 1 274 ? -35.792 -5.242 28.061 1.00 89.75 274 LEU A CA 1
ATOM 2104 C C . LEU A 1 274 ? -36.545 -5.217 29.396 1.00 89.75 274 LEU A C 1
ATOM 2106 O O . LEU A 1 274 ? -37.477 -4.429 29.549 1.00 89.75 274 LEU A O 1
ATOM 2110 N N . THR A 1 275 ? -36.193 -6.100 30.335 1.00 91.38 275 THR A N 1
ATOM 2111 C CA . THR A 1 275 ? -36.932 -6.267 31.598 1.00 91.38 275 THR A CA 1
ATOM 2112 C C . THR A 1 275 ? -36.268 -5.625 32.808 1.00 91.38 275 THR A C 1
ATOM 2114 O O . THR A 1 275 ? -36.968 -5.242 33.744 1.00 91.38 275 THR A O 1
ATOM 2117 N N . GLU A 1 276 ? -34.936 -5.555 32.837 1.00 91.06 276 GLU A N 1
ATOM 2118 C CA . GLU A 1 276 ? -34.207 -5.003 33.976 1.00 91.06 276 GLU A CA 1
ATOM 2119 C C . GLU A 1 276 ? -34.240 -3.466 33.926 1.00 91.06 276 GLU A C 1
ATOM 2121 O O . GLU A 1 276 ? -34.048 -2.872 32.862 1.00 91.06 276 GLU A O 1
ATOM 2126 N N . PRO A 1 277 ? -34.501 -2.797 35.061 1.00 89.88 277 PRO A N 1
ATOM 2127 C CA . PRO A 1 277 ? -34.543 -1.344 35.105 1.00 89.88 277 PRO A CA 1
ATOM 2128 C C . PRO A 1 277 ? -33.149 -0.750 34.871 1.00 89.88 277 PRO A C 1
ATOM 2130 O O . PRO A 1 277 ? -32.148 -1.238 35.399 1.00 89.88 277 PRO A O 1
ATOM 2133 N N . ILE A 1 278 ? -33.090 0.345 34.109 1.00 89.81 278 ILE A N 1
ATOM 2134 C CA . ILE A 1 278 ? -31.866 1.136 33.932 1.00 89.81 278 ILE A CA 1
ATOM 2135 C C . ILE A 1 278 ? -31.441 1.697 35.297 1.00 89.81 278 ILE A C 1
ATOM 2137 O O . ILE A 1 278 ? -32.288 2.101 36.091 1.00 89.81 278 ILE A O 1
ATOM 2141 N N . ALA A 1 279 ? -30.131 1.731 35.563 1.00 91.06 279 ALA A N 1
ATOM 2142 C CA . ALA A 1 279 ? -29.591 2.295 36.801 1.00 91.06 279 ALA A CA 1
ATOM 2143 C C . ALA A 1 279 ? -30.066 3.749 36.987 1.00 91.06 279 ALA A C 1
ATOM 2145 O O . ALA A 1 279 ? -29.979 4.544 36.047 1.00 91.06 279 ALA A O 1
ATOM 2146 N N . GLU A 1 280 ? -30.544 4.091 38.188 1.00 90.94 280 GLU A N 1
ATOM 2147 C CA . GLU A 1 280 ? -31.199 5.380 38.465 1.00 90.94 280 GLU A CA 1
ATOM 2148 C C . GLU A 1 280 ? -30.316 6.581 38.106 1.00 90.94 280 GLU A C 1
ATOM 2150 O O . GLU A 1 280 ? -30.808 7.535 37.513 1.00 90.94 280 GLU A O 1
ATOM 2155 N N . ASP A 1 281 ? -29.008 6.498 38.363 1.00 91.44 281 ASP A N 1
ATOM 2156 C CA . ASP A 1 281 ? -28.051 7.565 38.044 1.00 91.44 281 ASP A CA 1
ATOM 2157 C C . ASP A 1 281 ? -27.956 7.823 36.529 1.00 91.44 281 ASP A C 1
ATOM 2159 O O . ASP A 1 281 ? -27.946 8.966 36.073 1.00 91.44 281 ASP A O 1
ATOM 2163 N N . VAL A 1 282 ? -27.949 6.750 35.727 1.00 90.50 282 VAL A N 1
ATOM 2164 C CA . VAL A 1 282 ? -27.904 6.833 34.258 1.00 90.50 282 VAL A CA 1
ATOM 2165 C C . VAL A 1 282 ? -29.220 7.390 33.725 1.00 90.50 282 VAL A C 1
ATOM 2167 O O . VAL A 1 282 ? -29.222 8.270 32.866 1.00 90.50 282 VAL A O 1
ATOM 2170 N N . ALA A 1 283 ? -30.348 6.895 34.241 1.00 90.56 283 ALA A N 1
ATOM 2171 C CA . ALA A 1 283 ? -31.668 7.387 33.865 1.00 90.56 283 ALA A CA 1
ATOM 2172 C C . ALA A 1 283 ? -31.838 8.872 34.230 1.00 90.56 283 ALA A C 1
ATOM 2174 O O . ALA A 1 283 ? -32.377 9.635 33.430 1.00 90.56 283 ALA A O 1
ATOM 2175 N N . GLY A 1 284 ? -31.333 9.286 35.394 1.00 90.38 284 GLY A N 1
ATOM 2176 C CA . GLY A 1 284 ? -31.332 10.669 35.859 1.00 90.38 284 GLY A CA 1
ATOM 2177 C C . GLY A 1 284 ? -30.589 11.604 34.908 1.00 90.38 284 GLY A C 1
ATOM 2178 O O . GLY A 1 284 ? -31.178 12.582 34.452 1.00 90.38 284 GLY A O 1
ATOM 2179 N N . GLU A 1 285 ? -29.348 11.276 34.534 1.00 90.00 285 GLU A N 1
ATOM 2180 C CA . GLU A 1 285 ? -28.567 12.091 33.586 1.00 90.00 285 GLU A CA 1
ATOM 2181 C C . GLU A 1 285 ? -29.218 12.169 32.195 1.00 90.00 285 GLU A C 1
ATOM 2183 O O . GLU A 1 285 ? -29.215 13.225 31.556 1.00 90.00 285 GLU A O 1
ATOM 2188 N N . VAL A 1 286 ? -29.805 11.066 31.713 1.00 89.56 286 VAL A N 1
ATOM 2189 C CA . VAL A 1 286 ? -30.529 11.049 30.431 1.00 89.56 286 VAL A CA 1
ATOM 2190 C C . VAL A 1 286 ? -31.759 11.954 30.488 1.00 89.56 286 VAL A C 1
ATOM 2192 O O . VAL A 1 286 ? -31.975 12.741 29.567 1.00 89.56 286 VAL A O 1
ATOM 2195 N N . LEU A 1 287 ? -32.554 11.875 31.559 1.00 88.69 287 LEU A N 1
ATOM 2196 C CA . LEU A 1 287 ? -33.738 12.717 31.743 1.00 88.69 287 LEU A CA 1
ATOM 2197 C C . LEU A 1 287 ? -33.368 14.196 31.898 1.00 88.69 287 LEU A C 1
ATOM 2199 O O . LEU A 1 287 ? -34.024 15.051 31.307 1.00 88.69 287 LEU A O 1
ATOM 2203 N N . GLU A 1 288 ? -32.291 14.505 32.622 1.00 87.19 288 GLU A N 1
ATOM 2204 C CA . GLU A 1 288 ? -31.778 15.871 32.748 1.00 87.19 288 GLU A CA 1
ATOM 2205 C C . GLU A 1 288 ? -31.375 16.446 31.381 1.00 87.19 288 GLU A C 1
ATOM 2207 O O . GLU A 1 288 ? -31.724 17.583 31.056 1.00 87.19 288 GLU A O 1
ATOM 2212 N N . LYS A 1 289 ? -30.690 15.653 30.545 1.00 83.88 289 LYS A N 1
ATOM 2213 C CA . LYS A 1 289 ? -30.283 16.069 29.192 1.00 83.88 289 LYS A CA 1
ATOM 2214 C C . LYS A 1 289 ? -31.447 16.150 28.202 1.00 83.88 289 LYS A C 1
ATOM 2216 O O . LYS A 1 289 ? -31.359 16.934 27.257 1.00 83.88 289 LYS A O 1
ATOM 2221 N N . LEU A 1 290 ? -32.513 15.373 28.402 1.00 80.56 290 LEU A N 1
ATOM 2222 C CA . LEU A 1 290 ? -33.760 15.494 27.638 1.00 80.56 290 LEU A CA 1
ATOM 2223 C C . LEU A 1 290 ? -34.555 16.753 28.025 1.00 80.56 290 LEU A C 1
ATOM 2225 O O . LEU A 1 290 ? -35.222 17.329 27.168 1.00 80.56 290 LEU A O 1
ATOM 2229 N N . GLY A 1 291 ? -34.445 17.215 29.275 1.00 73.19 291 GLY A N 1
ATOM 2230 C CA . GLY A 1 291 ? -35.156 18.392 29.781 1.00 73.19 291 GLY A CA 1
ATOM 2231 C C . GLY A 1 291 ? -36.690 18.278 29.715 1.00 73.19 291 GLY A C 1
ATOM 2232 O O . GLY A 1 291 ? -37.248 17.247 29.352 1.00 73.19 291 GLY A O 1
ATOM 2233 N N . ASP A 1 292 ? -37.384 19.376 30.041 1.00 53.53 292 ASP A N 1
ATOM 2234 C CA . ASP A 1 292 ? -38.853 19.528 29.927 1.00 53.53 292 ASP A CA 1
ATOM 2235 C C . ASP A 1 292 ? -39.313 19.904 28.497 1.00 53.53 292 ASP A C 1
ATOM 2237 O O . ASP A 1 292 ? -40.472 20.269 28.265 1.00 53.53 292 ASP A O 1
ATOM 2241 N N . ASP A 1 293 ? -38.405 19.868 27.516 1.00 49.66 293 ASP A N 1
ATOM 2242 C CA . ASP A 1 293 ? -38.690 20.316 26.156 1.00 49.66 293 ASP A CA 1
ATOM 2243 C C . ASP A 1 293 ? -39.679 19.350 25.478 1.00 49.66 293 ASP A C 1
ATOM 2245 O O . ASP A 1 293 ? -39.341 18.222 25.114 1.00 49.66 293 ASP A O 1
ATOM 2249 N N . GLN A 1 294 ? -40.908 19.832 25.242 1.00 45.84 294 GLN A N 1
ATOM 2250 C CA . GLN A 1 294 ? -41.989 19.172 24.484 1.00 45.84 294 GLN A CA 1
ATOM 2251 C C . GLN A 1 294 ? -41.677 19.031 22.975 1.00 45.84 294 GLN A C 1
ATOM 2253 O O . GLN A 1 294 ? -42.574 19.024 22.128 1.00 45.84 294 GLN A O 1
ATOM 2258 N N . GLY A 1 295 ? -40.396 18.975 22.613 1.00 50.78 295 GLY A N 1
ATOM 2259 C CA . GLY A 1 295 ? -39.920 18.767 21.256 1.00 50.78 295 GLY A CA 1
ATOM 2260 C C . GLY A 1 295 ? -39.941 17.291 20.866 1.00 50.78 295 GLY A C 1
ATOM 2261 O O . GLY A 1 295 ? -39.806 16.389 21.690 1.00 50.78 295 GLY A O 1
ATOM 2262 N N . THR A 1 296 ? -40.099 17.026 19.571 1.00 45.56 296 THR A N 1
ATOM 2263 C CA . THR A 1 296 ? -39.980 15.676 19.014 1.00 45.56 296 THR A CA 1
ATOM 2264 C C . THR A 1 296 ? -38.506 15.271 18.997 1.00 45.56 296 THR A C 1
ATOM 2266 O O . THR A 1 296 ? -37.760 15.636 18.089 1.00 45.56 296 THR A O 1
ATOM 2269 N N . TRP A 1 297 ? -38.069 14.525 20.008 1.00 46.97 297 TRP A N 1
ATOM 2270 C CA . TRP A 1 297 ? -36.728 13.949 20.036 1.00 46.97 297 TRP A CA 1
ATOM 2271 C C . TRP A 1 297 ? -36.635 12.805 19.024 1.00 46.97 297 TRP A C 1
ATOM 2273 O O . TRP A 1 297 ? -37.345 11.807 19.125 1.00 46.97 297 TRP A O 1
ATOM 2283 N N . THR A 1 298 ? -35.750 12.942 18.036 1.00 42.78 298 THR A N 1
ATOM 2284 C CA . THR A 1 298 ? -35.348 11.803 17.202 1.00 42.78 298 THR A CA 1
ATOM 2285 C C . THR A 1 298 ? -34.202 11.103 17.915 1.00 42.78 298 THR A C 1
ATOM 2287 O O . THR A 1 298 ? -33.063 11.567 17.883 1.00 42.78 298 THR A O 1
ATOM 2290 N N . VAL A 1 299 ? -34.518 10.014 18.611 1.00 45.31 299 VAL A N 1
ATOM 2291 C CA . VAL A 1 299 ? -33.523 9.195 19.306 1.00 45.31 299 VAL A CA 1
ATOM 2292 C C . VAL A 1 299 ? -32.887 8.251 18.289 1.00 45.31 299 VAL A C 1
ATOM 2294 O O . VAL A 1 299 ? -33.498 7.271 17.866 1.00 45.31 299 VAL A O 1
ATOM 2297 N N . CYS A 1 300 ? -31.655 8.546 17.883 1.00 42.69 300 CYS A N 1
ATOM 2298 C 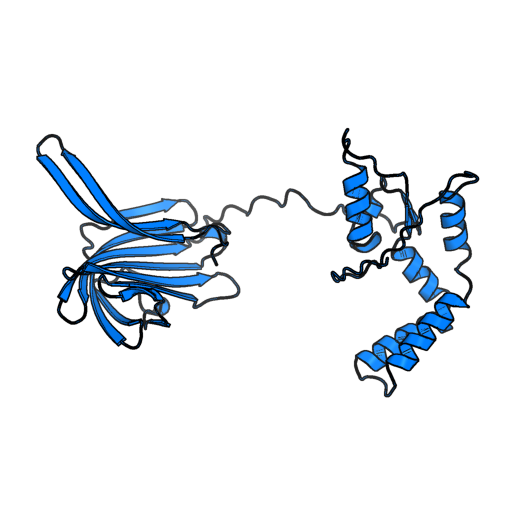CA . CYS A 1 300 ? -30.846 7.632 17.082 1.00 42.69 3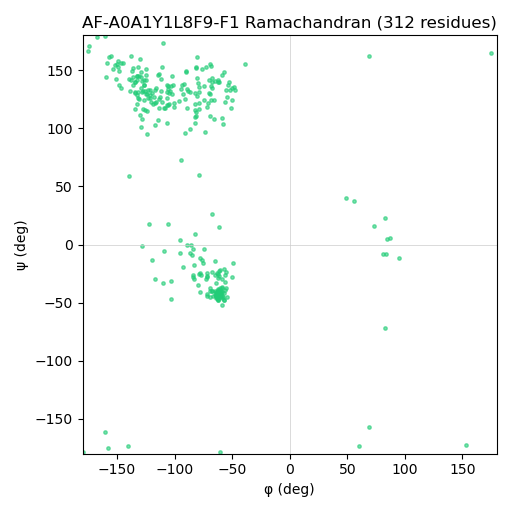00 CYS A CA 1
ATOM 2299 C C . CYS A 1 300 ? -30.017 6.752 18.020 1.00 42.69 300 CYS A C 1
ATOM 2301 O O . CYS A 1 300 ? -28.946 7.155 18.468 1.00 42.69 300 CYS A O 1
ATOM 2303 N N . ILE A 1 301 ? -30.508 5.549 18.315 1.00 46.22 301 ILE A N 1
ATOM 2304 C CA . ILE A 1 301 ? -29.718 4.527 19.007 1.00 46.22 301 ILE A CA 1
ATOM 2305 C C . ILE A 1 301 ? -28.847 3.856 17.950 1.00 46.22 301 ILE A C 1
ATOM 2307 O O . ILE A 1 301 ? -29.353 3.174 17.060 1.00 46.22 301 ILE A O 1
ATOM 2311 N N . SER A 1 302 ? -27.539 4.079 18.009 1.00 44.56 302 SER A N 1
ATOM 2312 C CA . SER A 1 302 ? -26.594 3.389 17.139 1.00 44.56 302 SER A CA 1
ATOM 2313 C C . SER A 1 302 ? -25.644 2.555 17.978 1.00 44.56 302 SER A C 1
ATOM 2315 O O . SER A 1 302 ? -24.999 3.111 18.863 1.00 44.56 302 SER A O 1
ATOM 2317 N N . ASP A 1 303 ? -25.527 1.263 17.666 1.00 40.66 303 ASP A N 1
ATOM 2318 C 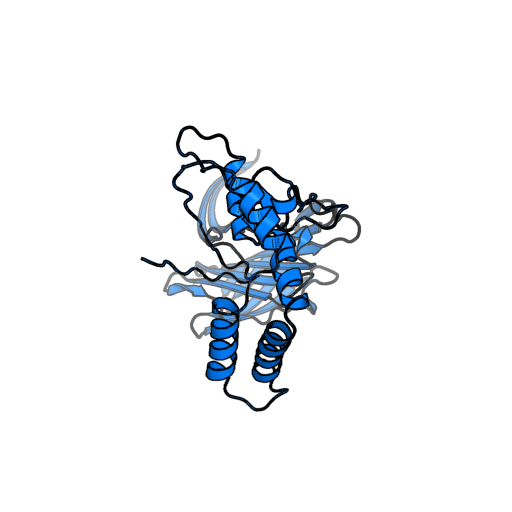CA . ASP A 1 303 ? -24.511 0.394 18.260 1.00 40.66 303 ASP A CA 1
ATOM 2319 C C . ASP A 1 303 ? -23.129 1.042 18.130 1.00 40.66 303 ASP A C 1
ATOM 2321 O O . ASP A 1 303 ? -22.628 1.270 17.020 1.00 40.66 303 ASP A O 1
ATOM 2325 N N . ALA A 1 304 ? -22.525 1.338 19.280 1.00 38.91 304 ALA A N 1
ATOM 2326 C CA . ALA A 1 304 ? -21.115 1.658 19.422 1.00 38.91 304 ALA A CA 1
ATOM 2327 C C . ALA A 1 304 ? -20.316 0.346 19.386 1.00 38.91 304 ALA A C 1
ATOM 2329 O O . ALA A 1 304 ? -19.670 -0.041 20.353 1.00 38.91 304 ALA A O 1
ATOM 2330 N N . SER A 1 305 ? -20.418 -0.394 18.282 1.00 39.75 305 SER A N 1
ATOM 2331 C CA . SER A 1 305 ? -19.506 -1.499 18.023 1.00 39.75 305 SER A CA 1
ATOM 2332 C C . SER A 1 305 ? -18.217 -0.937 17.431 1.00 39.75 305 SER A C 1
ATOM 2334 O O . SER A 1 305 ? -18.263 -0.246 16.413 1.00 39.75 305 SER A O 1
ATOM 2336 N N . ASP A 1 306 ? -17.066 -1.334 17.977 1.00 40.78 306 ASP A N 1
ATOM 2337 C CA . ASP A 1 306 ? -15.719 -1.143 17.396 1.00 40.78 306 ASP A CA 1
ATOM 2338 C C . ASP A 1 306 ? -15.530 -1.854 16.028 1.00 40.78 306 ASP A C 1
ATOM 2340 O O . ASP A 1 306 ? -14.422 -2.047 15.531 1.00 40.78 306 ASP A O 1
ATOM 2344 N N . GLY A 1 307 ? -16.625 -2.269 15.389 1.00 32.69 307 GLY A N 1
ATOM 2345 C CA . GLY A 1 307 ? -16.673 -2.909 14.088 1.00 32.69 307 GLY A CA 1
ATOM 2346 C C . GLY A 1 307 ? -17.746 -2.263 13.224 1.00 32.69 307 GLY A C 1
ATOM 2347 O O . GLY A 1 307 ? -18.900 -2.125 13.631 1.00 32.69 307 GLY A O 1
ATOM 2348 N N . ALA A 1 308 ? -17.359 -1.878 12.010 1.00 27.83 308 ALA A N 1
ATOM 2349 C CA . ALA A 1 308 ? -18.259 -1.393 10.979 1.00 27.83 308 ALA A CA 1
ATOM 2350 C C . ALA A 1 308 ? -19.330 -2.450 10.659 1.00 27.83 308 ALA A C 1
ATOM 2352 O O . ALA A 1 308 ? -19.065 -3.411 9.942 1.00 27.83 308 ALA A O 1
ATOM 2353 N N . CYS A 1 309 ? -20.551 -2.252 11.152 1.00 25.67 309 CYS A N 1
ATOM 2354 C CA . CYS A 1 309 ? -21.728 -2.932 10.629 1.00 25.67 309 CYS A CA 1
ATOM 2355 C C . CYS A 1 309 ? -22.801 -1.882 10.320 1.00 25.67 309 CYS A C 1
ATOM 2357 O O . CYS A 1 309 ? -23.351 -1.215 11.204 1.00 25.67 309 CYS A O 1
ATOM 2359 N N . GLY A 1 310 ? -23.016 -1.659 9.023 1.00 24.70 310 GLY A N 1
ATOM 2360 C CA . GLY A 1 310 ? -24.128 -0.875 8.511 1.00 24.70 310 GLY A CA 1
ATOM 2361 C C . GLY A 1 310 ? -25.362 -1.763 8.441 1.00 24.70 310 GLY A C 1
ATOM 2362 O O . GLY A 1 310 ? -25.355 -2.767 7.736 1.00 24.70 310 GLY A O 1
ATOM 2363 N N . MET A 1 311 ? -26.417 -1.382 9.150 1.00 22.70 311 MET A N 1
ATOM 2364 C CA . MET A 1 311 ? -27.764 -1.858 8.867 1.00 22.70 311 MET A CA 1
ATOM 2365 C C . MET A 1 311 ? -28.661 -0.639 8.678 1.00 22.70 311 MET A C 1
ATOM 2367 O O . MET A 1 311 ? -28.833 0.166 9.590 1.00 22.70 311 MET A O 1
ATOM 2371 N N . GLU A 1 312 ? -29.186 -0.500 7.461 1.00 20.64 312 GLU A N 1
ATOM 2372 C CA . GLU A 1 312 ? -30.394 0.274 7.196 1.00 20.64 312 GLU A CA 1
ATOM 2373 C C . GLU A 1 312 ? -31.568 -0.471 7.831 1.00 20.64 312 GLU A C 1
ATOM 2375 O O . GLU A 1 312 ? -31.813 -1.637 7.516 1.00 20.64 312 GLU A O 1
ATOM 2380 N N . VAL A 1 313 ? -32.311 0.213 8.694 1.00 23.47 313 VAL A N 1
ATOM 2381 C CA . VAL A 1 313 ? -33.652 -0.216 9.089 1.00 23.47 313 VAL A CA 1
ATOM 2382 C C . VAL A 1 313 ? -34.623 0.734 8.396 1.00 23.47 313 VAL A C 1
ATOM 2384 O O . VAL A 1 313 ? -34.515 1.950 8.551 1.00 23.47 313 VAL A O 1
ATOM 2387 N N . ARG A 1 314 ? -35.493 0.164 7.558 1.00 26.02 314 ARG A N 1
ATOM 2388 C CA . ARG A 1 314 ? -36.633 0.859 6.948 1.00 26.02 314 ARG A CA 1
ATOM 2389 C C . ARG A 1 314 ? -37.763 1.027 7.949 1.00 26.02 314 ARG A C 1
ATOM 2391 O O . ARG A 1 314 ? -37.972 0.075 8.731 1.00 26.02 314 ARG A O 1
#

Secondary structure (DSSP, 8-state):
---TT-EEEEEEEEEEEE-SS-EEEEEEEEEEEE--SS-HHHHEEEEEEEEEEETTS-EEEEEEEEESSS-S-EEEEEEEETTTEEEEEEEE---GGGSSSSS--SEEEEEEEETTEEEEEEEEE-GGG-EEEEETTEEEEEEEEEEEETTEEEEEEEEEEEE-TT--PPPPP-S--PPPPSS---SEEETTSGGGG-HHHHHHHHHHHHHHHT---SS--PPP-EEE-HHHHHHHHHH-HHHHHHHHHHHHHHTTSS---HHHHHHHHHHHHHHSPPPHHHHHHHHHHHTT--S----------SS-------

InterPro domains:
  IPR013815 ATP-grasp fold, subdomain 1 [G3DSA:3.30.1490.20] (179-303)

Organism: Photinus pyralis (NCBI:txid7054)

Nearest PDB structures (foldseek):
  4e3e-assembly1_A  TM=3.512E-01  e=3.108E-01  Chloroflexus aurantiacus J-10-fl
  8huc-assembly2_D  TM=3.101E-01  e=1.396E-01  Pseudomonas aeruginosa UCBPP-PA14
  8khg-assembly1_B  TM=2.997E-01  e=1.823E-01  Pseudomonas aeruginosa
  8huc-assembly1_A  TM=2.980E-01  e=2.381E-01  Pseudomonas aeruginosa UCBPP-PA14
  3oml-assembly1_A  TM=2.984E-01  e=2.140E-01  Drosophila melanogaster

Radius of gyration: 31.39 Å; Cα contacts (8 Å, |Δi|>4): 519; chains: 1; bounding box: 72×52×73 Å

Sequence (314 aa):
MGDERGYEQYGAFQGAFTTPTVSSDLRFQGFRKRLWGTAEHLSLHRDFTIFVSGRDGTAFTIGARSYKAGCARLKFGTLFARSTGSRPITQHDINLEYVGEYSTPSSISFHVKAGGRTYKCIATLMHRDMVTMGSEGWETRMVPCRIILDGTSGVGLVSFWYSQQGGERDAPDFLLTEPKLDRVPSFVAAFGERECEVGAFAGEKGKLLALASSIISPNFAIPRGFVVLTTAFTHHLNHSEKLSEAVGNVKDVCLGNAAGDLSLACQRVVELFLTEPIAEDVAGEVLEKLGDDQGTWTVCISDASDGACGMEVR

pLDDT: mean 82.63, std 15.53, range [20.64, 97.38]